Protein AF-A0A358SNQ4-F1 (afdb_monomer_lite)

pLDDT: mean 89.28, std 18.25, range [25.89, 98.88]

Foldseek 3Di:
DDDDDDDDDDPPDPDPDPDQDQQDQPPPDPDDPVLLLVLLLLLLALLLLQQQFPPDALDGLSLLSSLQLCRQANQQLQWKAWSVVSDTDGPVGDDPPTFMQGGSNRATCDDPLHDDNVQSSDSNSVSLSCCVPPCVNSPRHVSRSCVVVVVSSVSSVSNNVSNVPDQKGWWHFLPRQWTWFFPDLDAFTFIWIAGGRDSDQRRMWGHDPQWTAGPVGWTWFFPDLDAFRFIHTHHDDVDLRRGFDQDPLQWTARRHNRFTWFDPPLDNDTPGTIGGHHDDSDRRRHIGDD

Structure (mmCIF, N/CA/C/O backbone):
data_AF-A0A358SNQ4-F1
#
_entry.id   AF-A0A358SNQ4-F1
#
loop_
_atom_site.group_PDB
_atom_site.id
_atom_site.type_symbol
_atom_site.label_atom_id
_atom_site.label_alt_id
_atom_site.label_comp_id
_atom_site.label_asym_id
_atom_site.label_entity_id
_atom_site.label_seq_id
_atom_site.pdbx_PDB_ins_code
_atom_site.Cartn_x
_atom_site.Cartn_y
_atom_site.Cartn_z
_atom_site.occupancy
_atom_site.B_iso_or_equiv
_atom_site.auth_seq_id
_atom_site.auth_comp_id
_atom_site.auth_asym_id
_atom_site.auth_atom_id
_atom_site.pdbx_PDB_model_num
ATOM 1 N N . PRO A 1 1 ? 35.063 -40.972 24.242 1.00 34.75 1 PRO A N 1
ATOM 2 C CA . PRO A 1 1 ? 33.761 -41.672 24.283 1.00 34.75 1 PRO A CA 1
ATOM 3 C C . PRO A 1 1 ? 32.621 -40.656 24.407 1.00 34.75 1 PRO A C 1
ATOM 5 O O . PRO A 1 1 ? 32.492 -40.046 25.461 1.00 34.75 1 PRO A O 1
ATOM 8 N N . ALA A 1 2 ? 31.883 -40.511 23.300 1.00 32.97 2 ALA A N 1
ATOM 9 C CA . ALA A 1 2 ? 30.600 -39.832 23.103 1.00 32.97 2 ALA A CA 1
ATOM 10 C C . ALA A 1 2 ? 30.493 -38.334 23.449 1.00 32.97 2 ALA A C 1
ATOM 12 O O . ALA A 1 2 ? 30.929 -37.890 24.501 1.00 32.97 2 ALA A O 1
ATOM 13 N N . ASP A 1 3 ? 29.810 -37.480 22.696 1.00 30.67 3 ASP A N 1
ATOM 14 C CA . ASP A 1 3 ? 29.416 -37.394 21.283 1.00 30.67 3 ASP A CA 1
ATOM 15 C C . ASP A 1 3 ? 28.680 -36.047 21.227 1.00 30.67 3 ASP A C 1
ATOM 17 O O . ASP A 1 3 ? 27.619 -35.894 21.831 1.00 30.67 3 ASP A O 1
ATOM 21 N N . ALA A 1 4 ? 29.256 -35.042 20.567 1.00 33.47 4 ALA A N 1
ATOM 22 C CA . ALA A 1 4 ? 28.572 -33.784 20.282 1.00 33.47 4 ALA A CA 1
ATOM 23 C C . ALA A 1 4 ? 28.128 -33.821 18.819 1.00 33.47 4 ALA A C 1
ATOM 25 O O . ALA A 1 4 ? 28.907 -33.551 17.905 1.00 33.47 4 ALA A O 1
ATOM 26 N N . VAL A 1 5 ? 26.875 -34.214 18.599 1.00 35.22 5 VAL A N 1
ATOM 27 C CA . VAL A 1 5 ? 26.244 -34.202 17.279 1.00 35.22 5 VAL A CA 1
ATOM 28 C C . VAL A 1 5 ? 25.784 -32.775 16.978 1.00 35.22 5 VAL A C 1
ATOM 30 O O . VAL A 1 5 ? 24.766 -32.313 17.488 1.00 35.22 5 VAL A O 1
ATOM 33 N N . HIS A 1 6 ? 26.538 -32.076 16.133 1.00 30.44 6 HIS A N 1
ATOM 34 C CA . HIS A 1 6 ? 26.037 -30.931 15.374 1.00 30.44 6 HIS A CA 1
ATOM 35 C C . HIS A 1 6 ? 25.199 -31.447 14.194 1.00 30.44 6 HIS A C 1
ATOM 37 O O . HIS A 1 6 ? 25.698 -32.292 13.445 1.00 30.44 6 HIS A O 1
ATOM 43 N N . PRO A 1 7 ? 23.972 -30.952 13.952 1.00 31.94 7 PRO A N 1
ATOM 44 C CA . PRO A 1 7 ? 23.287 -31.259 12.711 1.00 31.94 7 PRO A CA 1
ATOM 45 C C . PRO A 1 7 ? 23.890 -30.413 11.586 1.00 31.94 7 PRO A C 1
ATOM 47 O O . PRO A 1 7 ? 23.882 -29.181 11.608 1.00 31.94 7 PRO A O 1
ATOM 50 N N . ALA A 1 8 ? 24.447 -31.119 10.610 1.00 30.42 8 ALA A N 1
ATOM 51 C CA . ALA A 1 8 ? 24.905 -30.588 9.346 1.00 30.42 8 ALA A CA 1
ATOM 52 C C . ALA A 1 8 ? 23.724 -30.199 8.440 1.00 30.42 8 ALA A C 1
ATOM 54 O O . ALA A 1 8 ? 22.732 -30.915 8.358 1.00 30.42 8 ALA A O 1
ATOM 55 N N . GLY A 1 9 ? 23.911 -29.110 7.693 1.00 27.83 9 GLY A N 1
ATOM 56 C CA . GLY A 1 9 ? 23.595 -29.054 6.266 1.00 27.83 9 GLY A CA 1
ATOM 57 C C . GLY A 1 9 ? 22.125 -29.062 5.843 1.00 27.83 9 GLY A C 1
ATOM 58 O O . GLY A 1 9 ? 21.557 -30.104 5.548 1.00 27.83 9 GLY A O 1
ATOM 59 N N . ALA A 1 10 ? 21.596 -27.867 5.586 1.00 28.75 10 ALA A N 1
ATOM 60 C CA . ALA A 1 10 ? 20.641 -27.652 4.500 1.00 28.75 10 ALA A CA 1
ATOM 61 C C . ALA A 1 10 ? 21.009 -26.359 3.758 1.00 28.75 10 ALA A C 1
ATOM 63 O O . ALA A 1 10 ? 20.295 -25.362 3.788 1.00 28.75 10 ALA A O 1
ATOM 64 N N . ALA A 1 11 ? 22.172 -26.367 3.101 1.00 30.78 11 ALA A N 1
ATOM 65 C CA . ALA A 1 11 ? 22.481 -25.401 2.055 1.00 30.78 11 ALA A CA 1
ATOM 66 C C . ALA A 1 11 ? 21.652 -25.776 0.815 1.00 30.78 11 ALA A C 1
ATOM 68 O O . ALA A 1 11 ? 22.115 -26.487 -0.075 1.00 30.78 11 ALA A O 1
ATOM 69 N N . GLY A 1 12 ? 20.387 -25.356 0.801 1.00 27.30 12 GLY A N 1
ATOM 70 C CA . GLY A 1 12 ? 19.555 -25.383 -0.396 1.00 27.30 12 GLY A CA 1
ATOM 71 C C . GLY A 1 12 ? 20.163 -24.442 -1.429 1.00 27.30 12 GLY A C 1
ATOM 72 O O . GLY A 1 12 ? 20.299 -23.247 -1.178 1.00 27.30 12 GLY A O 1
ATOM 73 N N . GLY A 1 13 ? 20.598 -25.005 -2.555 1.00 25.89 13 GLY A N 1
ATOM 74 C CA . GLY A 1 13 ? 21.339 -24.302 -3.591 1.00 25.89 13 GLY A CA 1
ATOM 75 C C . GLY A 1 13 ? 20.633 -23.036 -4.068 1.00 25.89 13 GLY A C 1
ATOM 76 O O . GLY A 1 13 ? 19.556 -23.089 -4.659 1.00 25.89 13 GLY A O 1
ATOM 77 N N . LEU A 1 14 ? 21.295 -21.897 -3.870 1.00 33.09 14 LEU A N 1
ATOM 78 C CA . LEU A 1 14 ? 21.078 -20.703 -4.672 1.00 33.09 14 LEU A CA 1
ATOM 79 C C . LEU A 1 14 ? 21.431 -21.074 -6.114 1.00 33.09 14 LEU A C 1
ATOM 81 O O . LEU A 1 14 ? 22.599 -21.072 -6.503 1.00 33.09 14 LEU A O 1
ATOM 85 N N . ALA A 1 15 ? 20.424 -21.458 -6.897 1.00 33.34 15 ALA A N 1
ATOM 86 C CA . ALA A 1 15 ? 20.572 -21.585 -8.335 1.00 33.34 15 ALA A CA 1
ATOM 87 C C . ALA A 1 15 ? 21.165 -20.271 -8.856 1.00 33.34 15 ALA A C 1
ATOM 89 O O . ALA A 1 15 ? 20.610 -19.197 -8.612 1.00 33.34 15 ALA A O 1
ATOM 90 N N . ALA A 1 16 ? 22.314 -20.365 -9.526 1.00 32.41 16 ALA A N 1
ATOM 91 C CA . ALA A 1 16 ? 23.002 -19.240 -10.133 1.00 32.41 16 ALA A CA 1
ATOM 92 C C . ALA A 1 16 ? 22.027 -18.487 -11.054 1.00 32.41 16 ALA A C 1
ATOM 94 O O . ALA A 1 16 ? 21.710 -18.934 -12.159 1.00 32.41 16 ALA A O 1
ATOM 95 N N . ARG A 1 17 ? 21.501 -17.358 -10.570 1.00 40.38 17 ARG A N 1
ATOM 96 C CA . ARG A 1 17 ? 20.604 -16.496 -11.337 1.00 40.38 17 ARG A CA 1
ATOM 97 C C . ARG A 1 17 ? 21.439 -15.823 -12.419 1.00 40.38 17 ARG A C 1
ATOM 99 O O . ARG A 1 17 ? 22.375 -15.086 -12.114 1.00 40.38 17 ARG A O 1
ATOM 106 N N . ARG A 1 18 ? 21.121 -16.112 -13.685 1.00 37.78 18 ARG A N 1
ATOM 107 C CA . ARG A 1 18 ? 21.708 -15.416 -14.835 1.00 37.78 18 ARG A CA 1
ATOM 108 C C . ARG A 1 18 ? 21.543 -13.912 -14.629 1.00 37.78 18 ARG A C 1
ATOM 110 O O . ARG A 1 18 ? 20.443 -13.440 -14.355 1.00 37.78 18 ARG A O 1
ATOM 117 N N . ALA A 1 19 ? 22.653 -13.189 -14.736 1.00 34.47 19 ALA A N 1
ATOM 118 C CA . ALA A 1 19 ? 22.667 -11.741 -14.668 1.00 34.47 19 ALA A CA 1
ATOM 119 C C . ALA A 1 19 ? 21.747 -11.172 -15.756 1.00 34.47 19 ALA A C 1
ATOM 121 O O . ALA A 1 19 ? 21.945 -11.449 -16.938 1.00 34.47 19 ALA A O 1
ATOM 122 N N . ALA A 1 20 ? 20.753 -10.380 -15.348 1.00 42.69 20 ALA A N 1
ATOM 123 C CA . ALA A 1 20 ? 20.038 -9.508 -16.266 1.00 42.69 20 ALA A CA 1
ATOM 124 C C . ALA A 1 20 ? 21.068 -8.602 -16.955 1.00 42.69 20 ALA A C 1
ATOM 126 O O . ALA A 1 20 ? 21.854 -7.929 -16.280 1.00 42.69 20 ALA A O 1
ATOM 127 N N . THR A 1 21 ? 21.093 -8.639 -18.284 1.00 42.28 21 THR A N 1
ATOM 128 C CA . THR A 1 21 ? 21.898 -7.757 -19.130 1.00 42.28 21 THR A CA 1
ATOM 129 C C . THR A 1 21 ? 21.652 -6.309 -18.721 1.00 42.28 21 THR A C 1
ATOM 131 O O . THR A 1 21 ? 20.504 -5.899 -18.556 1.00 42.28 21 THR A O 1
ATOM 134 N N . SER A 1 22 ? 22.723 -5.539 -18.520 1.00 41.06 22 SER A N 1
ATOM 135 C CA . SER A 1 22 ? 22.647 -4.127 -18.144 1.00 41.06 22 SER A CA 1
ATOM 136 C C . SER A 1 22 ? 21.823 -3.359 -19.177 1.00 41.06 22 SER A C 1
ATOM 138 O O . SER A 1 22 ? 22.270 -3.149 -20.305 1.00 41.06 22 SER A O 1
ATOM 140 N N . ARG A 1 23 ? 20.608 -2.970 -18.790 1.00 52.56 23 ARG A N 1
ATOM 141 C CA . ARG A 1 23 ? 19.708 -2.168 -19.616 1.00 52.56 23 ARG A CA 1
ATOM 142 C C . ARG A 1 23 ? 20.301 -0.757 -19.704 1.00 52.56 23 ARG A C 1
ATOM 144 O O . ARG A 1 23 ? 20.688 -0.221 -18.658 1.00 52.56 23 ARG A O 1
ATOM 151 N N . PRO A 1 24 ? 20.406 -0.139 -20.896 1.00 46.09 24 PRO A N 1
ATOM 152 C CA . PRO A 1 24 ? 20.662 1.294 -20.956 1.00 46.09 24 PRO A CA 1
ATOM 153 C C . PRO A 1 24 ? 19.598 1.988 -20.103 1.00 46.09 24 PRO A C 1
ATOM 155 O O . PRO A 1 24 ? 18.464 1.509 -20.046 1.00 46.09 24 PRO A O 1
ATOM 158 N N . ALA A 1 25 ? 19.969 3.067 -19.398 1.00 45.72 25 ALA A N 1
ATOM 159 C CA . ALA A 1 25 ? 18.991 3.890 -18.696 1.00 45.72 25 ALA A CA 1
ATOM 160 C C . ALA A 1 25 ? 17.867 4.151 -19.682 1.00 45.72 25 ALA A C 1
ATOM 162 O O . ALA A 1 25 ? 18.147 4.694 -20.752 1.00 45.72 25 ALA A O 1
ATOM 163 N N . ALA A 1 26 ? 16.679 3.617 -19.382 1.00 47.06 26 ALA A N 1
ATOM 164 C CA . ALA A 1 26 ? 15.591 3.612 -20.330 1.00 47.06 26 ALA A CA 1
ATOM 165 C C . ALA A 1 26 ? 15.501 5.027 -20.891 1.00 47.06 26 ALA A C 1
ATOM 167 O O . ALA A 1 26 ? 15.486 6.000 -20.129 1.00 47.06 26 ALA A O 1
ATOM 168 N N . GLY A 1 27 ? 15.620 5.127 -22.217 1.00 42.81 27 GLY A N 1
ATOM 169 C CA . GLY A 1 27 ? 15.614 6.377 -22.966 1.00 42.81 27 GLY A CA 1
ATOM 170 C C . GLY A 1 27 ? 14.224 6.993 -22.930 1.00 42.81 27 GLY A C 1
ATOM 171 O O . GLY A 1 27 ? 13.647 7.293 -23.969 1.00 42.81 27 GLY A O 1
ATOM 172 N N . HIS A 1 28 ? 13.659 7.115 -21.733 1.00 49.78 28 HIS A N 1
ATOM 173 C CA . HIS A 1 28 ? 12.435 7.807 -21.462 1.00 49.78 28 HIS A CA 1
ATOM 174 C C . HIS A 1 28 ? 12.673 9.241 -21.903 1.00 49.78 28 HIS A C 1
ATOM 176 O O . HIS A 1 28 ? 13.569 9.935 -21.410 1.00 49.78 28 HIS A O 1
ATOM 182 N N . VAL A 1 29 ? 11.870 9.666 -22.874 1.00 51.50 29 VAL A N 1
ATOM 183 C CA . VAL A 1 29 ? 11.525 11.070 -23.076 1.00 51.50 29 VAL A CA 1
ATOM 184 C C . VAL A 1 29 ? 11.505 11.725 -21.698 1.00 51.50 29 VAL A C 1
ATOM 186 O O . VAL A 1 29 ? 10.815 11.220 -20.813 1.00 51.50 29 VAL A O 1
ATOM 189 N N . ARG A 1 30 ? 12.312 12.775 -21.483 1.00 65.62 30 ARG A N 1
ATOM 190 C CA . ARG A 1 30 ? 12.338 13.490 -20.199 1.00 65.62 30 ARG A CA 1
ATOM 191 C C . ARG A 1 30 ? 10.896 13.816 -19.824 1.00 65.62 30 ARG A C 1
ATOM 193 O O . ARG A 1 30 ? 10.284 14.675 -20.458 1.00 65.62 30 ARG A O 1
ATOM 200 N N . MET A 1 31 ? 10.362 13.097 -18.839 1.00 82.06 31 MET A N 1
ATOM 201 C CA . MET A 1 31 ? 9.012 13.326 -18.351 1.00 82.06 31 MET A CA 1
ATOM 202 C C . MET A 1 31 ? 8.930 14.774 -17.884 1.00 82.06 31 MET A C 1
ATOM 204 O O . MET A 1 31 ? 9.856 15.291 -17.249 1.00 82.06 31 MET A O 1
ATOM 208 N N . SER A 1 32 ? 7.826 15.444 -18.202 1.00 91.00 32 SER A N 1
ATOM 209 C CA . SER A 1 32 ? 7.550 16.719 -17.553 1.00 91.00 32 SER A CA 1
ATOM 210 C C . SER A 1 32 ? 7.375 16.470 -16.047 1.00 91.00 32 SER A C 1
ATOM 212 O O . SER A 1 32 ? 6.904 15.391 -15.663 1.00 91.00 32 SER A O 1
ATOM 214 N N . PRO A 1 33 ? 7.687 17.445 -15.177 1.00 90.88 33 PRO A N 1
ATOM 215 C CA . PRO A 1 33 ? 7.469 17.293 -13.740 1.00 90.88 33 PRO A CA 1
ATOM 216 C C . PRO A 1 33 ? 6.031 16.888 -13.377 1.00 90.88 33 PRO A C 1
ATOM 218 O O . PRO A 1 33 ? 5.835 16.095 -12.463 1.00 90.88 33 PRO A O 1
ATOM 221 N N . ALA A 1 34 ? 5.037 17.379 -14.127 1.00 93.44 34 ALA A N 1
ATOM 222 C CA . ALA A 1 34 ? 3.633 17.015 -13.939 1.00 93.44 34 ALA A CA 1
ATOM 223 C C . ALA A 1 34 ? 3.371 15.537 -14.271 1.00 93.44 34 ALA A C 1
ATOM 225 O O . ALA A 1 34 ? 2.842 14.812 -13.434 1.00 93.44 34 ALA A O 1
ATOM 226 N N . SER A 1 35 ? 3.828 15.065 -15.438 1.00 94.38 35 SER A N 1
ATOM 227 C CA . SER A 1 35 ? 3.676 13.651 -15.816 1.00 94.38 35 SER A CA 1
ATOM 228 C C . SER A 1 35 ? 4.393 12.709 -14.845 1.00 94.38 35 SER A C 1
ATOM 230 O O . SER A 1 35 ? 3.890 11.632 -14.543 1.00 94.38 35 SER A O 1
ATOM 232 N N . LEU A 1 36 ? 5.543 13.126 -14.304 1.00 95.06 36 LEU A N 1
ATOM 233 C CA . LEU A 1 36 ? 6.270 12.352 -13.302 1.00 95.06 36 LEU A CA 1
ATOM 234 C C . LEU A 1 36 ? 5.490 12.252 -11.985 1.00 95.06 36 LEU A C 1
ATOM 236 O O . LEU A 1 36 ? 5.475 11.193 -11.363 1.00 95.06 36 LEU A O 1
ATOM 240 N N . ALA A 1 37 ? 4.833 13.333 -11.563 1.00 96.44 37 ALA A N 1
ATOM 241 C CA . ALA A 1 37 ? 3.999 13.332 -10.365 1.00 96.44 37 ALA A CA 1
ATOM 242 C C . ALA A 1 37 ? 2.757 12.435 -10.525 1.00 96.44 37 ALA A C 1
ATOM 244 O O . ALA A 1 37 ? 2.432 11.682 -9.609 1.00 96.44 37 ALA A O 1
ATOM 245 N N . GLU A 1 38 ? 2.098 12.462 -11.686 1.00 97.12 38 GLU A N 1
ATOM 246 C CA . GLU A 1 38 ? 0.948 11.595 -11.999 1.00 97.12 38 GLU A CA 1
ATOM 247 C C . GLU A 1 38 ? 1.335 10.109 -12.040 1.00 97.12 38 GLU A C 1
ATOM 249 O O . GLU A 1 38 ? 0.653 9.256 -11.462 1.00 97.12 38 GLU A O 1
ATOM 254 N N . ALA A 1 39 ? 2.471 9.803 -12.666 1.00 97.56 39 ALA A N 1
ATOM 255 C CA . ALA A 1 39 ? 3.065 8.472 -12.673 1.00 97.56 39 ALA A CA 1
ATOM 256 C C . ALA A 1 39 ? 3.392 7.991 -11.251 1.00 97.56 39 ALA A C 1
ATOM 258 O O . ALA A 1 39 ? 2.989 6.898 -10.849 1.00 97.56 39 ALA A O 1
ATOM 259 N N . ALA A 1 40 ? 4.058 8.827 -10.449 1.00 98.38 40 ALA A N 1
ATOM 260 C CA . ALA A 1 40 ? 4.384 8.505 -9.063 1.00 98.38 40 ALA A CA 1
ATOM 261 C C . ALA A 1 40 ? 3.120 8.243 -8.228 1.00 98.38 40 ALA A C 1
ATOM 263 O O . ALA A 1 40 ? 3.087 7.276 -7.471 1.00 98.38 40 ALA A O 1
ATOM 264 N N . ALA A 1 41 ? 2.069 9.051 -8.399 1.00 98.62 41 ALA A N 1
ATOM 265 C CA . ALA A 1 41 ? 0.787 8.870 -7.717 1.00 98.62 41 ALA A CA 1
ATOM 266 C C . ALA A 1 41 ? 0.108 7.541 -8.087 1.00 98.62 41 ALA A C 1
ATOM 268 O O . ALA A 1 41 ? -0.388 6.838 -7.204 1.00 98.62 41 ALA A O 1
ATOM 269 N N . SER A 1 42 ? 0.137 7.166 -9.368 1.00 98.44 42 SER A N 1
ATOM 270 C CA . SER A 1 42 ? -0.428 5.897 -9.847 1.00 98.44 42 SER A CA 1
ATOM 271 C C . SER A 1 42 ? 0.294 4.697 -9.230 1.00 98.44 42 SER A C 1
ATOM 273 O O . SER A 1 42 ? -0.344 3.839 -8.618 1.00 98.44 42 SER A O 1
ATOM 275 N N . CYS A 1 43 ? 1.630 4.674 -9.288 1.00 98.62 43 CYS A N 1
ATOM 276 C CA . CYS A 1 43 ? 2.414 3.599 -8.678 1.00 98.62 43 CYS A CA 1
ATOM 277 C C . CYS A 1 43 ? 2.317 3.579 -7.152 1.00 98.62 43 CYS A C 1
ATOM 279 O O . CYS A 1 43 ? 2.288 2.495 -6.578 1.00 98.62 43 CYS A O 1
ATOM 281 N N . ALA A 1 44 ? 2.239 4.738 -6.489 1.00 98.75 44 ALA A N 1
ATOM 282 C CA . ALA A 1 44 ? 2.042 4.805 -5.042 1.00 98.75 44 ALA A CA 1
ATOM 283 C C . ALA A 1 44 ? 0.707 4.179 -4.635 1.00 98.75 44 ALA A C 1
ATOM 285 O O . ALA A 1 44 ? 0.671 3.388 -3.695 1.00 98.75 44 ALA A O 1
ATOM 286 N N . SER A 1 45 ? -0.368 4.459 -5.379 1.00 98.50 45 SER A N 1
ATOM 287 C CA . SER A 1 45 ? -1.667 3.826 -5.145 1.00 98.50 45 SER A CA 1
ATOM 288 C C . SER A 1 45 ? -1.598 2.312 -5.353 1.00 98.50 45 SER A C 1
ATOM 290 O O . SER A 1 45 ? -1.975 1.566 -4.451 1.00 98.50 45 SER A O 1
ATOM 292 N N . TRP A 1 46 ? -1.060 1.836 -6.481 1.00 98.56 46 TRP A N 1
ATOM 293 C CA . TRP A 1 46 ? -0.980 0.396 -6.751 1.00 98.56 46 TRP A CA 1
ATOM 294 C C . TRP A 1 46 ? -0.099 -0.354 -5.747 1.00 98.56 46 TRP A C 1
ATOM 296 O O . TRP A 1 46 ? -0.494 -1.411 -5.258 1.00 98.56 46 TRP A O 1
ATOM 306 N N . ALA A 1 47 ? 1.063 0.200 -5.394 1.00 98.56 47 ALA A N 1
ATOM 307 C CA . ALA A 1 47 ? 1.985 -0.402 -4.433 1.00 98.56 47 ALA A CA 1
ATOM 308 C C . ALA A 1 47 ? 1.423 -0.399 -3.001 1.00 98.56 47 ALA A C 1
ATOM 310 O O . ALA A 1 47 ? 1.570 -1.385 -2.279 1.00 98.56 47 ALA A O 1
ATOM 311 N N . SER A 1 48 ? 0.732 0.669 -2.595 1.00 98.56 48 SER A N 1
ATOM 312 C CA . SER A 1 48 ? 0.059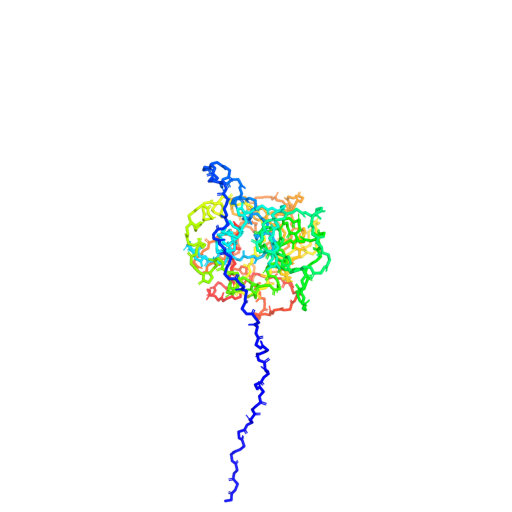 0.727 -1.292 1.00 98.56 48 SER A CA 1
ATOM 313 C C . SER A 1 48 ? -1.093 -0.279 -1.206 1.00 98.56 48 SER A C 1
ATOM 315 O O . SER A 1 48 ? -1.228 -0.995 -0.215 1.00 98.56 48 SER A O 1
ATOM 317 N N . ASN A 1 49 ? -1.876 -0.424 -2.278 1.00 98.31 49 ASN A N 1
ATOM 318 C CA . ASN A 1 49 ? -2.921 -1.447 -2.387 1.00 98.31 49 ASN A CA 1
ATOM 319 C C . ASN A 1 49 ? -2.353 -2.879 -2.376 1.00 98.31 49 ASN A C 1
ATOM 321 O O . ASN A 1 49 ? -2.994 -3.794 -1.866 1.00 98.31 49 ASN A O 1
ATOM 325 N N . ALA A 1 50 ? -1.152 -3.077 -2.928 1.00 98.31 50 ALA A N 1
ATOM 326 C CA . ALA A 1 50 ? -0.469 -4.366 -2.903 1.00 98.31 50 ALA A CA 1
ATOM 327 C C . ALA A 1 50 ? 0.072 -4.718 -1.504 1.00 98.31 50 ALA A C 1
ATOM 329 O O . ALA A 1 50 ? 0.195 -5.894 -1.184 1.00 98.31 50 ALA A O 1
ATOM 330 N N . GLY A 1 51 ? 0.365 -3.732 -0.651 1.00 98.12 51 GLY A N 1
ATOM 331 C CA . GLY A 1 51 ? 0.864 -3.960 0.711 1.00 98.12 51 GLY A CA 1
ATOM 332 C C . GLY A 1 51 ? 2.330 -3.612 0.938 1.00 98.12 51 GLY A C 1
ATOM 333 O O . GLY A 1 51 ? 2.916 -4.054 1.929 1.00 98.12 51 GLY A O 1
ATOM 334 N N . PHE A 1 52 ? 2.951 -2.823 0.055 1.00 98.44 52 PHE A N 1
ATOM 335 C CA . PHE A 1 52 ? 4.241 -2.222 0.385 1.00 98.44 52 PHE A CA 1
ATOM 336 C C . PHE A 1 52 ? 4.061 -1.235 1.547 1.00 98.44 52 PHE A C 1
ATOM 338 O O . PHE A 1 52 ? 3.276 -0.293 1.458 1.00 98.44 52 PHE A O 1
ATOM 345 N N . ALA A 1 53 ? 4.804 -1.445 2.633 1.00 97.81 53 ALA A N 1
ATOM 346 C CA . ALA A 1 53 ? 4.637 -0.683 3.865 1.00 97.81 53 ALA A CA 1
ATOM 347 C C . ALA A 1 53 ? 5.173 0.757 3.760 1.00 97.81 53 ALA A C 1
ATOM 349 O O . ALA A 1 53 ? 6.291 0.990 3.287 1.00 97.81 53 ALA A O 1
ATOM 350 N N . ASN A 1 54 ? 4.411 1.725 4.277 1.00 97.31 54 ASN A N 1
ATOM 351 C CA . ASN A 1 54 ? 4.845 3.113 4.467 1.00 97.31 54 ASN A CA 1
ATOM 352 C C . ASN A 1 54 ? 5.680 3.253 5.759 1.00 97.31 54 ASN A C 1
ATOM 354 O O . ASN A 1 54 ? 5.267 3.877 6.732 1.00 97.31 54 ASN A O 1
ATOM 358 N N . ASN A 1 55 ? 6.836 2.591 5.790 1.00 96.25 55 ASN A N 1
ATOM 359 C CA . ASN A 1 55 ? 7.645 2.357 6.992 1.00 96.25 55 ASN A CA 1
ATOM 360 C C . ASN A 1 55 ? 8.948 3.178 7.044 1.00 96.25 55 ASN A C 1
ATOM 362 O O . ASN A 1 55 ? 9.908 2.779 7.701 1.00 96.25 55 ASN A O 1
ATOM 366 N N . GLY A 1 56 ? 9.025 4.307 6.334 1.00 93.94 56 GLY A N 1
ATOM 367 C CA . GLY A 1 56 ? 10.222 5.146 6.361 1.00 93.94 56 GLY A CA 1
ATOM 368 C C . GLY A 1 56 ? 10.196 6.327 5.396 1.00 93.94 56 GLY A C 1
ATOM 369 O O . GLY A 1 56 ? 9.485 6.325 4.394 1.00 93.94 56 GLY A O 1
ATOM 370 N N . TYR A 1 57 ? 11.025 7.330 5.685 1.00 92.69 57 TYR A N 1
ATOM 371 C CA . TYR A 1 57 ? 11.172 8.538 4.872 1.00 92.69 57 TYR A CA 1
ATOM 372 C C . TYR A 1 57 ? 12.351 8.408 3.902 1.00 92.69 57 TYR A C 1
ATOM 374 O O . TYR A 1 57 ? 13.472 8.146 4.333 1.00 92.69 57 TYR A O 1
ATOM 382 N N . LEU A 1 58 ? 12.102 8.580 2.598 1.00 90.62 58 LEU A N 1
ATOM 383 C CA . LEU A 1 58 ? 13.084 8.448 1.502 1.00 90.62 58 LEU A CA 1
ATOM 384 C C . LEU A 1 58 ? 13.812 7.091 1.426 1.00 90.62 58 LEU A C 1
ATOM 386 O O . LEU A 1 58 ? 14.807 6.965 0.721 1.00 90.62 58 LEU A O 1
ATOM 390 N N . GLY A 1 59 ? 13.298 6.071 2.110 1.00 87.25 59 GLY A N 1
ATOM 391 C CA . GLY A 1 59 ? 13.877 4.725 2.122 1.00 87.25 59 GLY A CA 1
ATOM 392 C C . GLY A 1 59 ? 12.947 3.643 2.670 1.00 87.25 59 GLY A C 1
ATOM 393 O O . GLY A 1 59 ? 13.386 2.517 2.874 1.00 87.25 59 GLY A O 1
ATOM 394 N N . GLY A 1 60 ? 11.669 3.962 2.917 1.00 95.50 60 GLY A N 1
ATOM 395 C CA . GLY A 1 60 ? 10.665 2.955 3.259 1.00 95.50 60 GLY A CA 1
ATOM 396 C C . GLY A 1 60 ? 10.353 2.036 2.074 1.00 95.50 60 GLY A C 1
ATOM 397 O O . GLY A 1 60 ? 10.604 2.386 0.915 1.00 95.50 60 GLY A O 1
ATOM 398 N N . SER A 1 61 ? 9.776 0.869 2.351 1.00 97.94 61 SER A N 1
ATOM 399 C CA . SER A 1 61 ? 9.411 -0.149 1.362 1.00 97.94 61 SER A CA 1
ATOM 400 C C . SER A 1 61 ? 8.504 0.414 0.266 1.00 97.94 61 SER A C 1
ATOM 402 O O . SER A 1 61 ? 8.768 0.199 -0.917 1.00 97.94 61 SER A O 1
ATOM 404 N N . LEU A 1 62 ? 7.476 1.184 0.634 1.00 98.56 62 LEU A N 1
ATOM 405 C CA . LEU A 1 62 ? 6.556 1.811 -0.317 1.00 98.56 62 LEU A CA 1
ATOM 406 C C . LEU A 1 62 ? 7.248 2.857 -1.197 1.00 98.56 62 LEU A C 1
ATOM 408 O O . LEU A 1 62 ? 7.167 2.776 -2.422 1.00 98.56 62 LEU A O 1
ATOM 412 N N . THR A 1 63 ? 7.985 3.797 -0.599 1.00 98.62 63 THR A N 1
ATOM 413 C CA . THR A 1 63 ? 8.738 4.818 -1.348 1.00 98.62 63 THR A CA 1
ATOM 414 C C . THR A 1 63 ? 9.741 4.178 -2.310 1.00 98.62 63 THR A C 1
ATOM 416 O O . THR A 1 63 ? 9.845 4.595 -3.464 1.00 98.62 63 THR A O 1
ATOM 419 N N . THR A 1 64 ? 10.437 3.129 -1.868 1.00 98.50 64 THR A N 1
ATOM 420 C CA . THR A 1 64 ? 11.395 2.386 -2.697 1.00 98.50 64 THR A CA 1
ATOM 421 C C . THR A 1 64 ? 10.700 1.699 -3.868 1.00 98.50 64 THR A C 1
ATOM 423 O O . THR A 1 64 ? 11.153 1.836 -5.002 1.00 98.50 64 THR A O 1
ATOM 426 N N . ALA A 1 65 ? 9.566 1.030 -3.640 1.00 98.56 65 ALA A N 1
ATOM 427 C CA . ALA A 1 65 ? 8.817 0.359 -4.700 1.00 98.56 65 ALA A CA 1
ATOM 428 C C . ALA A 1 65 ? 8.342 1.324 -5.794 1.00 98.56 65 ALA A C 1
ATOM 430 O O . ALA A 1 65 ? 8.450 1.005 -6.981 1.00 98.56 65 ALA A O 1
ATOM 431 N N . VAL A 1 66 ? 7.867 2.513 -5.407 1.00 98.75 66 VAL A N 1
ATOM 432 C CA . VAL A 1 66 ? 7.454 3.569 -6.344 1.00 98.75 66 VAL A CA 1
ATOM 433 C C . VAL A 1 66 ? 8.656 4.110 -7.116 1.00 98.75 66 VAL A C 1
ATOM 435 O O . VAL A 1 66 ? 8.600 4.219 -8.340 1.00 98.75 66 VAL A O 1
ATOM 438 N N . ALA A 1 67 ? 9.762 4.407 -6.430 1.00 98.38 67 ALA A N 1
ATOM 439 C CA . ALA A 1 67 ? 10.983 4.895 -7.067 1.00 98.38 67 ALA A CA 1
ATOM 440 C C . ALA A 1 67 ? 11.572 3.876 -8.058 1.00 98.38 67 ALA A C 1
ATOM 442 O O . ALA A 1 67 ? 12.033 4.259 -9.133 1.00 98.38 67 ALA A O 1
ATOM 443 N N . VAL A 1 68 ? 11.509 2.582 -7.735 1.00 98.00 68 VAL A N 1
ATOM 444 C CA . VAL A 1 68 ? 11.906 1.497 -8.641 1.00 98.00 68 VAL A CA 1
ATOM 445 C C . VAL A 1 68 ? 11.011 1.469 -9.879 1.00 98.00 68 VAL A C 1
ATOM 447 O O . VAL A 1 68 ? 11.541 1.510 -10.983 1.00 98.00 68 VAL A O 1
ATOM 450 N N . ALA A 1 69 ? 9.682 1.493 -9.739 1.00 98.06 69 ALA A N 1
ATOM 451 C CA . ALA A 1 69 ? 8.774 1.502 -10.894 1.00 98.06 69 ALA A CA 1
ATOM 452 C C . ALA A 1 69 ? 9.016 2.698 -11.831 1.00 98.06 69 ALA A C 1
ATOM 454 O O . ALA A 1 69 ? 9.063 2.559 -13.056 1.00 98.06 69 ALA A O 1
ATOM 455 N N . LEU A 1 70 ? 9.229 3.882 -11.252 1.00 96.88 70 LEU A N 1
ATOM 456 C CA . LEU A 1 70 ? 9.581 5.089 -12.000 1.00 96.88 70 LEU A CA 1
ATOM 457 C C . LEU A 1 70 ? 10.920 4.947 -12.730 1.00 96.88 70 LEU A C 1
ATOM 459 O O . LEU A 1 70 ? 11.051 5.383 -13.869 1.00 96.88 70 LEU A O 1
ATOM 463 N N . ALA A 1 71 ? 11.913 4.318 -12.107 1.00 95.06 71 ALA A N 1
ATOM 464 C CA . ALA A 1 71 ? 13.227 4.144 -12.711 1.00 95.06 71 ALA A CA 1
ATOM 465 C C . ALA A 1 71 ? 13.273 3.065 -13.798 1.00 95.06 71 ALA A C 1
ATOM 467 O O . ALA A 1 71 ? 14.118 3.160 -14.693 1.00 95.06 71 ALA A O 1
ATOM 468 N N . GLU A 1 72 ? 12.425 2.043 -13.676 1.00 92.44 72 GLU A N 1
ATOM 469 C CA . GLU A 1 72 ? 12.317 0.901 -14.589 1.00 92.44 72 GLU A CA 1
ATOM 470 C C . GLU A 1 72 ? 11.506 1.232 -15.844 1.00 92.44 72 GLU A C 1
ATOM 472 O O . GLU A 1 72 ? 11.871 0.802 -16.938 1.00 92.44 72 GLU A O 1
ATOM 477 N N . SER A 1 73 ? 10.421 1.998 -15.702 1.00 93.56 73 SER A N 1
ATOM 478 C CA . SER A 1 73 ? 9.487 2.255 -16.806 1.00 93.56 73 SER A CA 1
ATOM 479 C C . SER A 1 73 ? 8.909 3.671 -16.857 1.00 93.56 73 SER A C 1
ATOM 481 O O . SER A 1 73 ? 8.152 3.979 -17.773 1.00 93.56 73 SER A O 1
ATOM 483 N N . GLY A 1 74 ? 9.193 4.525 -15.871 1.00 94.25 74 GLY A N 1
ATOM 484 C CA . GLY A 1 74 ? 8.420 5.749 -15.651 1.00 94.25 74 GLY A CA 1
ATOM 485 C C . GLY A 1 74 ? 7.033 5.486 -15.054 1.00 94.25 74 GLY A C 1
ATOM 486 O O . GLY A 1 74 ? 6.151 6.323 -15.211 1.00 94.25 74 GLY A O 1
ATOM 487 N N . CYS A 1 75 ? 6.829 4.343 -14.378 1.00 96.31 75 CYS A N 1
ATOM 488 C CA . CYS A 1 75 ? 5.512 3.836 -13.958 1.00 96.31 75 CYS A CA 1
ATOM 489 C C . CYS A 1 75 ? 4.537 3.620 -15.137 1.00 96.31 75 CYS A C 1
ATOM 491 O O . CYS A 1 75 ? 3.318 3.723 -14.997 1.00 96.31 75 CYS A O 1
ATOM 493 N N . ASP A 1 76 ? 5.057 3.316 -16.323 1.0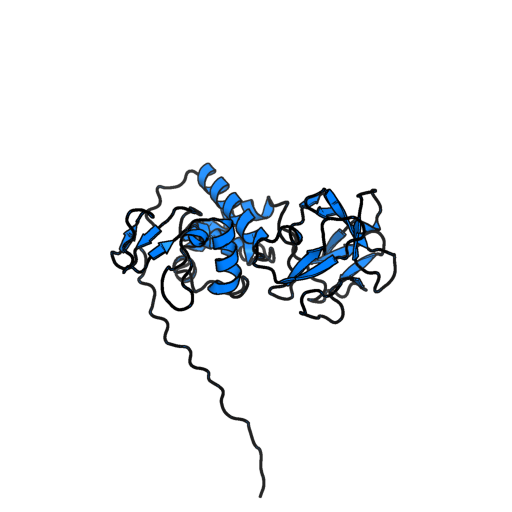0 94.31 76 ASP A N 1
ATOM 494 C CA . ASP A 1 76 ? 4.223 3.053 -17.488 1.00 94.31 76 ASP A CA 1
ATOM 495 C C . ASP A 1 76 ? 3.752 1.592 -17.479 1.00 94.31 76 ASP A C 1
ATOM 497 O O . ASP A 1 76 ? 4.530 0.654 -17.669 1.00 94.31 76 ASP A O 1
ATOM 501 N N . GLN A 1 77 ? 2.450 1.388 -17.262 1.00 95.19 77 GLN A N 1
ATOM 502 C CA . GLN A 1 77 ? 1.854 0.053 -17.287 1.00 95.19 77 GLN A CA 1
ATOM 503 C C . GLN A 1 77 ? 1.895 -0.599 -18.674 1.00 95.19 77 GLN A C 1
ATOM 505 O O . GLN A 1 77 ? 1.730 -1.808 -18.735 1.00 95.19 77 GLN A O 1
ATOM 510 N N . ALA A 1 78 ? 2.113 0.157 -19.755 1.00 92.81 78 ALA A N 1
ATOM 511 C CA . ALA A 1 78 ? 2.259 -0.344 -21.122 1.00 92.81 78 ALA A CA 1
ATOM 512 C C . ALA A 1 78 ? 3.728 -0.553 -21.536 1.00 92.81 78 ALA A C 1
ATOM 514 O O . ALA A 1 78 ? 3.987 -1.018 -22.648 1.00 92.81 78 ALA A O 1
ATOM 515 N N . ALA A 1 79 ? 4.692 -0.222 -20.670 1.00 92.19 79 ALA A N 1
ATOM 516 C CA . ALA A 1 79 ? 6.103 -0.335 -21.007 1.00 92.19 79 ALA A CA 1
ATOM 517 C C . ALA A 1 79 ? 6.510 -1.783 -21.275 1.00 92.19 79 ALA A C 1
ATOM 519 O O . ALA A 1 79 ? 6.103 -2.711 -20.579 1.00 92.19 79 ALA A O 1
ATOM 520 N N . CYS A 1 80 ? 7.386 -1.956 -22.253 1.00 91.62 80 CYS A N 1
ATOM 521 C CA . CYS A 1 80 ? 7.878 -3.250 -22.689 1.00 91.62 80 CYS A CA 1
ATOM 522 C C . CYS A 1 80 ? 9.348 -3.113 -23.067 1.00 91.62 80 CYS A C 1
ATOM 524 O O . CYS A 1 80 ? 9.735 -2.188 -23.796 1.00 91.62 80 CYS A O 1
ATOM 526 N N . TRP A 1 81 ? 10.168 -4.034 -22.577 1.00 90.81 81 TRP A N 1
ATOM 527 C CA . TRP A 1 81 ? 11.569 -4.144 -22.938 1.00 90.81 81 TRP A CA 1
ATOM 528 C C . TRP A 1 81 ? 11.918 -5.581 -23.273 1.00 90.81 81 TRP A C 1
ATOM 530 O O . TRP A 1 81 ? 11.856 -6.469 -22.424 1.00 90.81 81 TRP A O 1
ATOM 540 N N . ASP A 1 82 ? 12.345 -5.783 -24.507 1.00 90.19 82 ASP A N 1
ATOM 541 C CA . ASP A 1 82 ? 12.824 -7.060 -24.984 1.00 90.19 82 ASP A CA 1
ATOM 542 C C . ASP A 1 82 ? 14.331 -7.163 -24.712 1.00 90.19 82 ASP A C 1
ATOM 544 O O . ASP A 1 82 ? 15.169 -6.484 -25.318 1.00 90.19 82 ASP A O 1
ATOM 548 N N . GLY A 1 83 ? 14.677 -8.016 -23.751 1.00 86.19 83 GLY A N 1
ATOM 549 C CA . GLY A 1 83 ? 16.048 -8.336 -23.381 1.00 86.19 83 GLY A CA 1
ATOM 550 C C . GLY A 1 83 ? 16.773 -9.221 -24.397 1.00 86.19 83 GLY A C 1
ATOM 551 O O . GLY A 1 83 ? 18.004 -9.248 -24.369 1.00 86.19 83 GLY A O 1
ATOM 552 N N . THR A 1 84 ? 16.065 -9.908 -25.300 1.00 87.69 84 THR A N 1
ATOM 553 C CA . THR A 1 84 ? 16.678 -10.668 -26.401 1.00 87.69 84 THR A CA 1
ATOM 554 C C . THR A 1 84 ? 17.259 -9.720 -27.443 1.00 87.69 84 THR A C 1
ATOM 556 O O . THR A 1 84 ? 18.420 -9.862 -27.833 1.00 87.69 84 THR A O 1
ATOM 559 N N . THR A 1 85 ? 16.473 -8.736 -27.890 1.00 87.44 85 THR A N 1
ATOM 560 C CA . THR A 1 85 ? 16.903 -7.775 -28.921 1.00 87.44 85 THR A CA 1
ATOM 561 C C . THR A 1 85 ? 17.569 -6.524 -28.349 1.00 87.44 85 THR A C 1
ATOM 563 O O . THR A 1 85 ? 18.248 -5.798 -29.082 1.00 87.44 85 THR A O 1
ATOM 566 N N . GLY A 1 86 ? 17.408 -6.267 -27.048 1.00 86.69 86 GLY A N 1
ATOM 567 C CA . GLY A 1 86 ? 17.922 -5.080 -26.364 1.00 86.69 86 GLY A CA 1
ATOM 568 C C . GLY A 1 86 ? 17.180 -3.803 -26.759 1.00 86.69 86 GLY A C 1
ATOM 569 O O . GLY A 1 86 ? 17.804 -2.744 -26.875 1.00 86.69 86 GLY A O 1
ATOM 570 N N . ARG A 1 87 ? 15.874 -3.900 -27.032 1.00 86.50 87 ARG A N 1
ATOM 571 C CA . ARG A 1 87 ? 15.046 -2.797 -27.539 1.00 86.50 87 ARG A CA 1
ATOM 572 C C . ARG A 1 87 ? 13.729 -2.686 -26.778 1.00 86.50 87 ARG A C 1
ATOM 574 O O . ARG A 1 87 ? 13.207 -3.661 -26.250 1.00 86.50 87 ARG A O 1
ATOM 581 N N . SER A 1 88 ? 13.168 -1.480 -26.766 1.00 88.25 88 SER A N 1
ATOM 582 C CA . SER A 1 88 ? 11.776 -1.283 -26.359 1.00 88.25 88 SER A CA 1
ATOM 583 C C . SER A 1 88 ? 10.828 -1.958 -27.351 1.00 88.25 88 SER A C 1
ATOM 585 O O . SER A 1 88 ? 11.087 -1.960 -28.556 1.00 88.25 88 SER A O 1
ATOM 587 N N . CYS A 1 89 ? 9.723 -2.485 -26.839 1.00 87.25 89 CYS A N 1
ATOM 588 C CA . CYS A 1 89 ? 8.704 -3.199 -27.603 1.00 87.25 89 CYS A CA 1
ATOM 589 C C . CYS A 1 89 ? 7.300 -2.647 -27.317 1.00 87.25 89 CYS A C 1
ATOM 591 O O . CYS A 1 89 ? 7.118 -1.693 -26.561 1.00 87.25 89 CYS A O 1
ATOM 593 N N . THR A 1 90 ? 6.302 -3.237 -27.964 1.00 85.38 90 THR A N 1
ATOM 594 C CA . THR A 1 90 ? 4.880 -3.109 -27.638 1.00 85.38 90 THR A CA 1
ATOM 595 C C . THR A 1 90 ? 4.307 -4.510 -27.487 1.00 85.38 90 THR A C 1
ATOM 597 O O . THR A 1 90 ? 4.849 -5.437 -28.082 1.00 85.38 90 THR A O 1
ATOM 600 N N . GLN A 1 91 ? 3.160 -4.657 -26.827 1.00 83.25 91 GLN A N 1
ATOM 601 C CA . GLN A 1 91 ? 2.467 -5.948 -26.735 1.00 83.25 91 GLN A CA 1
ATOM 602 C C . GLN A 1 91 ? 2.219 -6.608 -28.112 1.00 83.25 91 GLN A C 1
ATOM 604 O O . GLN A 1 91 ? 2.182 -7.824 -28.234 1.00 83.25 91 GLN A O 1
ATOM 609 N N . SER A 1 92 ? 2.073 -5.812 -29.178 1.00 79.19 92 SER A N 1
ATOM 610 C CA . SER A 1 92 ? 1.865 -6.327 -30.540 1.00 79.19 92 SER A CA 1
ATOM 611 C C . SER A 1 92 ? 3.133 -6.817 -31.247 1.00 79.19 92 SER A C 1
ATOM 613 O O . SER A 1 92 ? 3.039 -7.453 -32.292 1.00 79.19 92 SER A O 1
ATOM 615 N N . THR A 1 93 ? 4.308 -6.498 -30.708 1.00 78.88 93 THR A N 1
ATOM 616 C CA . THR A 1 93 ? 5.615 -6.801 -31.308 1.00 78.88 93 THR A CA 1
ATOM 617 C C . THR A 1 93 ? 6.433 -7.765 -30.449 1.00 78.88 93 THR A C 1
ATOM 619 O O . THR A 1 93 ? 7.633 -7.877 -30.666 1.00 78.88 93 THR A O 1
ATOM 622 N N . GLU A 1 94 ? 5.830 -8.383 -29.433 1.00 80.75 94 GLU A N 1
ATOM 623 C CA . GLU A 1 94 ? 6.485 -9.388 -28.595 1.00 80.75 94 GLU A CA 1
ATOM 624 C C . GLU A 1 94 ? 6.477 -10.743 -29.301 1.00 80.75 94 GLU A C 1
ATOM 626 O O . GLU A 1 94 ? 5.410 -11.296 -29.585 1.00 80.75 94 GLU A O 1
ATOM 631 N N . ASP A 1 95 ? 7.654 -11.321 -29.531 1.00 80.69 95 ASP A N 1
ATOM 632 C CA . ASP A 1 95 ? 7.738 -12.707 -29.965 1.00 80.69 95 ASP A CA 1
ATOM 633 C C . ASP A 1 95 ? 7.684 -13.641 -28.751 1.00 80.69 95 ASP A C 1
ATOM 635 O O . ASP A 1 95 ? 8.360 -13.455 -27.738 1.00 80.69 95 ASP A O 1
ATOM 639 N N . ALA A 1 96 ? 6.914 -14.728 -28.859 1.00 75.31 96 ALA A N 1
ATOM 640 C CA . ALA A 1 96 ? 6.736 -15.691 -27.767 1.00 75.31 96 ALA A CA 1
ATOM 641 C C . ALA A 1 96 ? 8.050 -16.367 -27.316 1.00 75.31 96 ALA A C 1
ATOM 643 O O . ALA A 1 96 ? 8.085 -17.014 -26.265 1.00 75.31 96 ALA A O 1
ATOM 644 N N . GLY A 1 97 ? 9.121 -16.263 -28.108 1.00 81.62 97 GLY A N 1
ATOM 645 C CA . GLY A 1 97 ? 10.462 -16.741 -27.772 1.00 81.62 97 GLY A CA 1
ATOM 646 C C . GLY A 1 97 ? 11.253 -15.805 -26.855 1.00 81.62 97 GLY A C 1
ATOM 647 O O . GLY A 1 97 ? 12.154 -16.286 -26.165 1.00 81.62 97 GLY A O 1
ATOM 648 N N . ASP A 1 98 ? 10.899 -14.522 -26.799 1.00 85.75 98 ASP A N 1
ATOM 649 C CA . ASP A 1 98 ? 11.743 -13.487 -26.209 1.00 85.75 98 ASP A CA 1
ATOM 650 C C . ASP A 1 98 ? 11.660 -13.394 -24.688 1.00 85.75 98 ASP A C 1
ATOM 652 O O . ASP A 1 98 ? 10.674 -13.789 -24.055 1.00 85.75 98 ASP A O 1
ATOM 656 N N . LEU A 1 99 ? 12.741 -12.871 -24.101 1.00 88.75 99 LEU A N 1
ATOM 657 C CA . LEU A 1 99 ? 12.828 -12.492 -22.695 1.00 88.75 99 LEU A CA 1
ATOM 658 C C . LEU A 1 99 ? 12.345 -11.048 -22.553 1.00 88.75 99 LEU A C 1
ATOM 660 O O . LEU A 1 99 ? 13.128 -10.113 -22.711 1.00 88.75 99 LEU A O 1
ATOM 664 N N . VAL A 1 100 ? 11.062 -10.876 -22.256 1.00 90.88 100 VAL A N 1
ATOM 665 C CA . VAL A 1 100 ? 10.419 -9.562 -22.218 1.00 90.88 100 VAL A CA 1
ATOM 666 C C . VAL A 1 100 ? 10.043 -9.174 -20.793 1.00 90.88 100 VAL A C 1
ATOM 668 O O . VAL A 1 100 ? 9.334 -9.907 -20.094 1.00 90.88 100 VAL A O 1
ATOM 671 N N . ASP A 1 101 ? 10.495 -7.991 -20.388 1.00 91.31 101 ASP A N 1
ATOM 672 C CA . ASP A 1 101 ? 10.111 -7.309 -19.158 1.00 91.31 101 ASP A CA 1
ATOM 673 C C . ASP A 1 101 ? 8.968 -6.327 -19.459 1.00 91.31 101 ASP A C 1
ATOM 675 O O . ASP A 1 101 ? 9.057 -5.535 -20.399 1.00 91.31 101 ASP A O 1
ATOM 679 N N . ARG A 1 102 ? 7.874 -6.380 -18.688 1.00 93.94 102 ARG A N 1
ATOM 680 C CA . ARG A 1 102 ? 6.624 -5.669 -19.025 1.00 93.94 102 ARG A CA 1
ATOM 681 C C . ARG A 1 102 ? 6.041 -4.892 -17.848 1.00 93.94 102 ARG A C 1
ATOM 683 O O . ARG A 1 102 ? 6.187 -5.286 -16.689 1.00 93.94 102 ARG A O 1
ATOM 690 N N . GLY A 1 103 ? 5.339 -3.813 -18.164 1.00 95.06 103 GLY A N 1
ATOM 691 C CA . GLY A 1 103 ? 4.589 -2.981 -17.235 1.00 95.06 103 GLY A CA 1
ATOM 692 C C . GLY A 1 103 ? 5.432 -2.122 -16.301 1.00 95.06 103 GLY A C 1
ATOM 693 O O . GLY A 1 103 ? 6.648 -1.975 -16.457 1.00 95.06 103 GLY A O 1
ATOM 694 N N . ALA A 1 104 ? 4.759 -1.567 -15.291 1.00 96.38 104 ALA A N 1
ATOM 695 C CA . ALA A 1 104 ? 5.321 -0.531 -14.431 1.00 96.38 104 ALA A CA 1
ATOM 696 C C . ALA A 1 104 ? 6.581 -0.999 -13.672 1.00 96.38 104 ALA A C 1
ATOM 698 O O . ALA A 1 104 ? 7.551 -0.250 -13.557 1.00 96.38 104 ALA A O 1
ATOM 699 N N . TRP A 1 105 ? 6.604 -2.258 -13.221 1.00 96.31 105 TRP A N 1
ATOM 700 C CA . TRP A 1 105 ? 7.760 -2.875 -12.553 1.00 96.31 105 TRP A CA 1
ATOM 701 C C . TRP A 1 105 ? 8.614 -3.746 -13.474 1.00 96.31 105 TRP A C 1
ATOM 703 O O . TRP A 1 105 ? 9.501 -4.436 -12.976 1.00 96.31 105 TRP A O 1
ATOM 713 N N . GLN A 1 106 ? 8.378 -3.723 -14.790 1.00 94.06 106 GLN A N 1
ATOM 714 C CA . GLN A 1 106 ? 9.196 -4.448 -15.764 1.00 94.06 106 GLN A CA 1
ATOM 715 C C . GLN A 1 106 ? 9.348 -5.938 -15.403 1.00 94.06 106 GLN A C 1
ATOM 717 O O . GLN A 1 106 ? 10.450 -6.456 -15.246 1.00 94.06 106 GLN A O 1
ATOM 722 N N . LEU A 1 107 ? 8.214 -6.623 -15.228 1.00 93.69 107 LEU A N 1
ATOM 723 C CA . LEU A 1 107 ? 8.151 -8.014 -14.784 1.00 93.69 107 LEU A CA 1
ATOM 724 C C . LEU A 1 107 ? 8.324 -8.993 -15.955 1.00 93.69 107 LEU A C 1
ATOM 726 O O . LEU A 1 107 ? 7.617 -8.913 -16.967 1.00 93.69 107 LEU A O 1
ATOM 730 N N . GLY A 1 108 ? 9.227 -9.958 -15.781 1.00 91.31 108 GLY A N 1
ATOM 731 C CA . GLY A 1 108 ? 9.628 -10.897 -16.829 1.00 91.31 108 GLY A CA 1
ATOM 732 C C . GLY A 1 108 ? 8.541 -11.898 -17.248 1.00 91.31 108 GLY A C 1
ATOM 733 O O . GLY A 1 108 ? 7.734 -12.368 -16.439 1.00 91.31 108 GLY A O 1
ATOM 734 N N . ASN A 1 109 ? 8.539 -12.268 -18.529 1.00 89.06 109 ASN A N 1
ATOM 735 C CA . ASN A 1 109 ? 7.619 -13.238 -19.145 1.00 89.06 109 ASN A CA 1
ATOM 736 C C . ASN A 1 109 ? 8.100 -14.702 -19.103 1.00 89.06 109 ASN A C 1
ATOM 738 O O . ASN A 1 109 ? 7.404 -15.594 -19.591 1.00 89.06 109 ASN A O 1
ATOM 742 N N . LYS A 1 110 ? 9.290 -14.975 -18.553 1.00 84.50 110 LYS A N 1
ATOM 743 C CA . LYS A 1 110 ? 9.959 -16.286 -18.634 1.00 84.50 110 LYS A CA 1
ATOM 744 C C . LYS A 1 110 ? 10.523 -16.741 -17.289 1.00 84.50 110 LYS A C 1
ATOM 746 O O . LYS A 1 110 ? 10.810 -15.943 -16.401 1.00 84.50 110 LYS A O 1
ATOM 751 N N . GLY A 1 111 ? 10.721 -18.055 -17.168 1.00 78.62 111 GLY A N 1
ATOM 752 C CA . GLY A 1 111 ? 11.220 -18.710 -15.957 1.00 78.62 111 GLY A CA 1
ATOM 753 C C . GLY A 1 111 ? 10.112 -19.114 -14.980 1.00 78.62 111 GLY A C 1
ATOM 754 O O . GLY A 1 111 ? 8.928 -19.026 -15.286 1.00 78.62 111 GLY A O 1
ATOM 755 N N . SER A 1 112 ? 10.501 -19.569 -13.786 1.00 68.31 112 SER A N 1
ATOM 756 C CA . SER A 1 112 ? 9.580 -20.050 -12.739 1.00 68.31 112 SER A CA 1
ATOM 757 C C . SER A 1 112 ? 8.688 -18.964 -12.127 1.00 68.31 112 SER A C 1
ATOM 759 O O . SER A 1 112 ? 7.771 -19.278 -11.379 1.00 68.31 112 SER A O 1
ATOM 761 N N . SER A 1 113 ? 8.974 -17.698 -12.425 1.00 79.06 113 SER A N 1
ATOM 762 C CA . SER A 1 113 ? 8.249 -16.522 -11.932 1.00 79.06 113 SER A CA 1
ATOM 763 C C . SER A 1 113 ? 7.634 -15.724 -13.086 1.00 79.06 113 SER A C 1
ATOM 765 O O . SER A 1 113 ? 7.420 -14.523 -12.955 1.00 79.06 113 SER A O 1
ATOM 767 N N . ALA A 1 114 ? 7.403 -16.378 -14.231 1.00 86.62 114 ALA A N 1
ATOM 768 C CA . ALA A 1 114 ? 6.809 -15.752 -15.403 1.00 86.62 114 ALA A CA 1
ATOM 769 C C . ALA A 1 114 ? 5.433 -15.163 -15.071 1.00 86.62 114 ALA A C 1
ATOM 771 O O . ALA A 1 114 ? 4.547 -15.856 -14.567 1.00 86.62 114 ALA A O 1
ATOM 772 N N . VAL A 1 115 ? 5.253 -13.885 -15.389 1.00 92.69 115 VAL A N 1
ATOM 773 C CA . VAL A 1 115 ? 3.985 -13.173 -15.194 1.00 92.69 115 VAL A CA 1
ATOM 774 C C . VAL A 1 115 ? 3.177 -13.223 -16.491 1.00 92.69 115 VAL A C 1
ATOM 776 O O . VAL A 1 115 ? 3.744 -13.132 -17.580 1.00 92.69 115 VAL A O 1
ATOM 779 N N . SER A 1 116 ? 1.855 -13.369 -16.418 1.00 93.44 116 SER A N 1
ATOM 780 C CA . SER A 1 116 ? 1.006 -13.290 -17.615 1.00 93.44 116 SER A CA 1
ATOM 781 C C . SER A 1 116 ? 0.922 -11.855 -18.145 1.00 93.44 116 SER A C 1
ATOM 783 O O . SER A 1 116 ? 0.970 -10.908 -17.360 1.00 93.44 116 SER A O 1
ATOM 785 N N . ASP A 1 117 ? 0.726 -11.677 -19.455 1.00 92.38 117 ASP A N 1
ATOM 786 C CA . ASP A 1 117 ? 0.534 -10.340 -20.053 1.00 92.38 117 ASP A CA 1
ATOM 787 C C . ASP A 1 117 ? -0.642 -9.602 -19.415 1.00 92.38 117 ASP A C 1
ATOM 789 O O . ASP A 1 117 ? -0.535 -8.430 -19.062 1.00 92.38 117 ASP A O 1
ATOM 793 N N . SER A 1 118 ? -1.745 -10.322 -19.173 1.00 93.81 118 SER A N 1
ATOM 794 C CA . SER A 1 118 ? -2.950 -9.785 -18.531 1.00 93.81 118 SER A CA 1
ATOM 795 C C . SER A 1 118 ? -2.695 -9.179 -17.147 1.00 93.81 118 SER A C 1
ATOM 797 O O . SER A 1 118 ?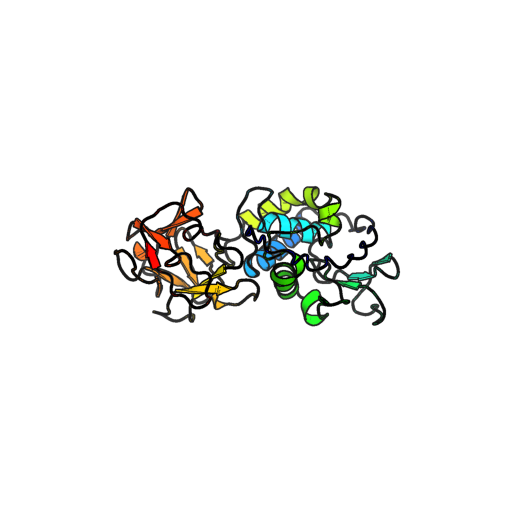 -3.492 -8.368 -16.680 1.00 93.81 118 SER A O 1
ATOM 799 N N . CYS A 1 119 ? -1.620 -9.601 -16.475 1.00 95.69 119 CYS A N 1
ATOM 800 C CA . CYS A 1 119 ? -1.228 -9.078 -15.174 1.00 95.69 119 CYS A CA 1
ATOM 801 C C . CYS A 1 119 ? -0.100 -8.051 -15.286 1.00 95.69 119 CYS A C 1
ATOM 803 O O . CYS A 1 119 ? -0.203 -6.974 -14.704 1.00 95.69 119 CYS A O 1
ATOM 805 N N . ALA A 1 120 ? 0.951 -8.352 -16.055 1.00 95.25 120 ALA A N 1
ATOM 806 C CA . ALA A 1 120 ? 2.117 -7.485 -16.178 1.00 95.25 120 ALA A CA 1
ATOM 807 C C . ALA A 1 120 ? 1.747 -6.105 -16.744 1.00 95.25 120 ALA A C 1
ATOM 809 O O . ALA A 1 120 ? 2.210 -5.093 -16.229 1.00 95.25 120 ALA A O 1
ATOM 810 N N . TYR A 1 121 ? 0.834 -6.052 -17.718 1.00 95.56 121 TYR A N 1
ATOM 811 C CA . TYR A 1 121 ? 0.361 -4.805 -18.327 1.00 95.56 121 TYR A CA 1
ATOM 812 C C . TYR A 1 121 ? -0.768 -4.098 -17.554 1.00 95.56 121 TYR A C 1
ATOM 814 O O . TYR A 1 121 ? -1.326 -3.103 -18.020 1.00 95.56 121 TYR A O 1
ATOM 822 N N . ARG A 1 122 ? -1.138 -4.593 -16.365 1.00 96.75 122 ARG A N 1
ATOM 823 C CA . ARG A 1 122 ? -2.178 -4.002 -15.513 1.00 96.75 122 ARG A CA 1
ATOM 824 C C . ARG A 1 122 ? -1.553 -3.504 -14.219 1.00 96.75 122 ARG A C 1
ATOM 826 O O . ARG A 1 122 ? -1.181 -4.317 -13.377 1.00 96.75 122 ARG A O 1
ATOM 833 N N . GLY A 1 123 ? -1.521 -2.183 -14.025 1.00 96.69 123 GLY A N 1
ATOM 834 C CA . GLY A 1 123 ? -0.805 -1.530 -12.918 1.00 96.69 123 GLY A CA 1
ATOM 835 C C . GLY A 1 123 ? -0.976 -2.195 -11.545 1.00 96.69 123 GLY A C 1
ATOM 836 O O . GLY A 1 123 ? 0.015 -2.593 -10.937 1.00 96.69 123 GLY A O 1
ATOM 837 N N . GLN A 1 124 ? -2.221 -2.408 -11.095 1.00 97.62 124 GLN A N 1
ATOM 838 C CA . GLN A 1 124 ? -2.484 -3.067 -9.805 1.00 97.62 124 GLN A CA 1
ATOM 839 C C . GLN A 1 124 ? -1.960 -4.509 -9.752 1.00 97.62 124 GLN A C 1
ATOM 841 O O . GLN A 1 124 ? -1.268 -4.868 -8.809 1.00 97.62 124 GLN A O 1
ATOM 846 N N . CYS A 1 125 ? -2.238 -5.324 -10.774 1.00 97.62 125 CYS A N 1
ATOM 847 C CA . CYS A 1 125 ? -1.814 -6.727 -10.775 1.00 97.62 125 CYS A CA 1
ATOM 848 C C . CYS A 1 125 ? -0.284 -6.843 -10.822 1.00 97.62 125 CYS A C 1
ATOM 850 O O . CYS A 1 125 ? 0.313 -7.645 -10.105 1.00 97.62 125 CYS A O 1
ATOM 852 N N . SER A 1 126 ? 0.371 -5.991 -11.615 1.00 97.12 126 SER A N 1
ATOM 853 C CA . SER A 1 126 ? 1.828 -5.895 -11.625 1.00 97.12 126 SER A CA 1
ATOM 854 C C . SER A 1 126 ? 2.380 -5.502 -10.252 1.00 97.12 126 SER A C 1
ATOM 856 O O . SER A 1 126 ? 3.415 -6.039 -9.867 1.00 97.12 126 SER A O 1
ATOM 858 N N . ALA A 1 127 ? 1.729 -4.603 -9.510 1.00 98.38 127 ALA A N 1
ATOM 859 C CA . ALA A 1 127 ? 2.156 -4.242 -8.158 1.00 98.38 127 ALA A CA 1
ATOM 860 C C . ALA A 1 127 ? 1.996 -5.411 -7.173 1.00 98.38 127 ALA A C 1
ATOM 862 O O . ALA A 1 127 ? 2.913 -5.684 -6.398 1.00 98.38 127 ALA A O 1
ATOM 863 N N . ASP A 1 128 ? 0.882 -6.142 -7.247 1.00 97.62 128 ASP A N 1
ATOM 864 C CA . ASP A 1 128 ? 0.606 -7.320 -6.414 1.00 97.62 128 ASP A CA 1
ATOM 865 C C . ASP A 1 128 ? 1.677 -8.408 -6.610 1.00 97.62 128 ASP A C 1
ATOM 867 O O . ASP A 1 128 ? 2.205 -8.979 -5.650 1.00 97.62 128 ASP A O 1
ATOM 871 N N . VAL A 1 129 ? 2.071 -8.657 -7.863 1.00 96.81 129 VAL A N 1
ATOM 872 C CA . VAL A 1 129 ? 3.134 -9.617 -8.191 1.00 96.81 129 VAL A CA 1
ATOM 873 C C . VAL A 1 129 ? 4.520 -9.076 -7.829 1.00 96.81 129 VAL A C 1
ATOM 875 O O . VAL A 1 129 ? 5.345 -9.821 -7.298 1.00 96.81 129 VAL A O 1
ATOM 878 N N . ALA A 1 130 ? 4.795 -7.787 -8.054 1.00 97.38 130 ALA A N 1
ATOM 879 C CA . ALA A 1 130 ? 6.043 -7.159 -7.614 1.00 97.38 130 ALA A CA 1
ATOM 880 C C . ALA A 1 130 ? 6.226 -7.296 -6.091 1.00 97.38 130 ALA A C 1
ATOM 882 O O . ALA A 1 130 ? 7.321 -7.603 -5.609 1.00 97.38 130 ALA A O 1
ATOM 883 N N . TYR A 1 131 ? 5.142 -7.137 -5.334 1.00 98.12 131 TYR A N 1
ATOM 884 C CA . TYR A 1 131 ? 5.113 -7.306 -3.888 1.00 98.12 131 TYR A CA 1
ATOM 885 C C . TYR A 1 131 ? 5.387 -8.757 -3.462 1.00 98.12 131 TYR A C 1
ATOM 887 O O . TYR A 1 131 ? 6.337 -9.021 -2.722 1.00 98.12 131 TYR A O 1
ATOM 895 N N . THR A 1 132 ? 4.596 -9.713 -3.954 1.00 95.56 132 THR A N 1
ATOM 896 C CA . THR A 1 132 ? 4.637 -11.102 -3.466 1.00 95.56 132 THR A CA 1
ATOM 897 C C . THR A 1 132 ? 5.788 -11.925 -4.043 1.00 95.56 132 THR A C 1
ATOM 899 O O . THR A 1 132 ? 6.412 -12.698 -3.317 1.00 95.56 132 THR A O 1
ATOM 902 N N . ALA A 1 133 ? 6.104 -11.764 -5.330 1.00 93.56 133 ALA A N 1
ATOM 903 C CA . ALA A 1 133 ? 7.020 -12.659 -6.041 1.00 93.56 133 ALA A CA 1
ATOM 904 C C . ALA A 1 133 ? 8.431 -12.088 -6.237 1.00 93.56 133 ALA A C 1
ATOM 906 O O . ALA A 1 133 ? 9.393 -12.855 -6.312 1.00 93.56 133 ALA A O 1
ATOM 907 N N . PHE A 1 134 ? 8.572 -10.763 -6.327 1.00 94.38 134 PHE A N 1
ATOM 908 C CA . PHE A 1 134 ? 9.842 -10.139 -6.718 1.00 94.38 134 PHE A CA 1
ATOM 909 C C . PHE A 1 134 ? 10.547 -9.392 -5.589 1.00 94.38 134 PHE A C 1
ATOM 911 O O . PHE A 1 134 ? 11.775 -9.304 -5.617 1.00 94.38 134 PHE A O 1
ATOM 918 N N . SER A 1 135 ? 9.804 -8.917 -4.582 1.00 95.81 135 SER A N 1
ATOM 919 C CA . SER A 1 135 ? 10.366 -8.069 -3.524 1.00 95.81 135 SER A CA 1
ATOM 920 C C . SER A 1 135 ? 10.428 -8.671 -2.121 1.00 95.81 135 SER A C 1
ATOM 922 O O . SER A 1 135 ? 10.754 -7.960 -1.173 1.00 95.81 135 SER A O 1
ATOM 924 N N . LEU A 1 136 ? 10.111 -9.961 -1.955 1.00 94.88 136 LEU A N 1
ATOM 925 C CA . LEU A 1 136 ? 9.974 -10.587 -0.629 1.00 94.88 136 LEU A CA 1
ATOM 926 C C . LEU A 1 136 ? 9.081 -9.737 0.298 1.00 94.88 136 LEU A C 1
ATOM 928 O O . LEU A 1 136 ? 9.497 -9.346 1.391 1.00 94.88 136 LEU A O 1
ATOM 932 N N . TYR A 1 137 ? 7.874 -9.404 -0.171 1.00 96.19 137 TYR A N 1
ATOM 933 C CA . TYR A 1 137 ? 6.909 -8.565 0.549 1.00 96.19 137 TYR A CA 1
ATOM 934 C C . TYR A 1 137 ? 7.450 -7.157 0.867 1.00 96.19 137 TYR A C 1
ATOM 936 O O . TYR A 1 137 ? 7.231 -6.615 1.950 1.00 96.19 137 TYR A O 1
ATOM 944 N N . GLY A 1 138 ? 8.180 -6.559 -0.082 1.00 96.25 138 GLY A N 1
ATOM 945 C CA . GLY A 1 138 ? 8.724 -5.202 0.026 1.00 96.25 138 GLY A CA 1
ATOM 946 C C . GLY A 1 138 ? 10.003 -5.059 0.853 1.00 96.25 138 GLY A C 1
ATOM 947 O O . GLY A 1 138 ? 10.339 -3.942 1.249 1.00 96.25 138 GLY A O 1
ATOM 948 N N . THR A 1 139 ? 10.717 -6.154 1.121 1.00 95.81 139 THR A N 1
ATOM 949 C CA . THR A 1 139 ? 11.968 -6.152 1.907 1.00 95.81 139 THR A CA 1
ATOM 950 C C . THR A 1 139 ? 13.232 -6.360 1.071 1.00 95.81 139 THR A C 1
ATOM 952 O O . THR A 1 139 ? 14.341 -6.239 1.584 1.00 95.81 139 THR A O 1
ATOM 955 N N . TYR A 1 140 ? 13.085 -6.639 -0.224 1.00 95.88 140 TYR A N 1
ATOM 956 C CA . TYR A 1 140 ? 14.180 -6.940 -1.138 1.00 95.88 140 TYR A CA 1
ATOM 957 C C . TYR A 1 140 ? 13.927 -6.302 -2.505 1.00 95.88 140 TYR A C 1
ATOM 959 O O . TYR A 1 140 ? 12.845 -6.450 -3.054 1.00 95.88 140 TYR A O 1
ATOM 967 N N . PHE A 1 141 ? 14.902 -5.603 -3.088 1.00 96.50 141 PHE A N 1
ATOM 968 C CA . PHE A 1 141 ? 14.715 -4.926 -4.383 1.00 96.50 141 PHE A CA 1
ATOM 969 C C . PHE A 1 141 ? 15.825 -5.206 -5.408 1.00 96.50 141 PHE A C 1
ATOM 971 O O . PHE A 1 141 ? 15.751 -4.728 -6.539 1.00 96.50 141 PHE A O 1
ATOM 978 N N . ASP A 1 142 ? 16.813 -6.051 -5.094 1.00 94.12 142 ASP A N 1
ATOM 979 C CA . ASP A 1 142 ? 17.924 -6.345 -6.017 1.00 94.12 142 ASP A CA 1
ATOM 980 C C . ASP A 1 142 ? 17.487 -7.063 -7.302 1.00 94.12 142 ASP A C 1
ATOM 982 O O . ASP A 1 142 ? 18.266 -7.163 -8.254 1.00 94.12 142 ASP A O 1
ATOM 986 N N . TRP A 1 143 ? 16.257 -7.583 -7.357 1.00 90.38 143 TRP A N 1
ATOM 987 C CA . TRP A 1 143 ? 15.727 -8.145 -8.595 1.00 90.38 143 TRP A CA 1
ATOM 988 C C . TRP A 1 143 ? 15.737 -7.106 -9.729 1.00 90.38 143 TRP A C 1
ATOM 990 O O . TRP A 1 143 ? 16.084 -7.433 -10.865 1.00 90.38 143 TRP A O 1
ATOM 1000 N N . TRP A 1 144 ? 15.470 -5.842 -9.396 1.00 93.25 144 TRP A N 1
ATOM 1001 C CA . TRP A 1 144 ? 15.381 -4.742 -10.348 1.00 93.25 144 TRP A CA 1
ATOM 1002 C C . TRP A 1 144 ? 16.761 -4.175 -10.718 1.00 93.25 144 TRP A C 1
ATOM 1004 O O . TRP A 1 144 ? 17.507 -3.710 -9.846 1.00 93.25 144 TRP A O 1
ATOM 1014 N N . PRO A 1 145 ? 17.147 -4.177 -12.009 1.00 90.12 145 PRO A N 1
ATOM 1015 C CA . PRO A 1 145 ? 18.421 -3.615 -12.452 1.00 90.12 145 PRO A CA 1
ATOM 1016 C C . PRO A 1 145 ? 18.615 -2.143 -12.066 1.00 90.12 145 PRO A C 1
ATOM 1018 O O . PRO A 1 145 ? 19.739 -1.736 -11.754 1.00 90.12 145 PRO A O 1
ATOM 1021 N N . ARG A 1 146 ? 17.551 -1.330 -12.065 1.00 91.25 146 ARG A N 1
ATOM 1022 C CA . ARG A 1 146 ? 17.625 0.105 -11.735 1.00 91.25 146 ARG A CA 1
ATOM 1023 C C . ARG A 1 146 ? 17.797 0.349 -10.241 1.00 91.25 146 ARG A C 1
ATOM 1025 O O . ARG A 1 146 ? 18.390 1.361 -9.875 1.00 91.25 146 ARG A O 1
ATOM 1032 N N . TYR A 1 147 ? 17.373 -0.596 -9.403 1.00 94.31 147 TYR A N 1
ATOM 1033 C CA . TYR A 1 147 ? 17.722 -0.615 -7.985 1.00 94.31 147 TYR A CA 1
ATOM 1034 C C . TYR A 1 147 ? 19.210 -0.930 -7.786 1.00 94.31 147 TYR A C 1
ATOM 1036 O O . TYR A 1 147 ? 19.940 -0.126 -7.216 1.00 94.31 147 TYR A O 1
ATOM 1044 N N . ARG A 1 148 ? 19.702 -2.040 -8.361 1.00 95.06 148 ARG A N 1
ATOM 1045 C CA . ARG A 1 148 ? 21.112 -2.473 -8.223 1.00 95.06 148 ARG A CA 1
ATOM 1046 C C . ARG A 1 148 ? 22.135 -1.470 -8.750 1.00 95.06 148 ARG A C 1
ATOM 1048 O O . ARG A 1 148 ? 23.285 -1.487 -8.332 1.00 95.06 148 ARG A O 1
ATOM 1055 N N . SER A 1 149 ? 21.729 -0.642 -9.705 1.00 92.31 149 SER A N 1
ATOM 1056 C CA . SER A 1 149 ? 22.569 0.402 -10.299 1.00 92.31 149 SER A CA 1
ATOM 1057 C C . SER A 1 149 ? 22.345 1.788 -9.684 1.00 92.31 149 SER A C 1
ATOM 1059 O O . SER A 1 149 ? 22.807 2.769 -10.258 1.00 92.31 149 SER A O 1
ATOM 1061 N N . ASP A 1 150 ? 21.613 1.874 -8.566 1.00 93.88 150 ASP A N 1
ATOM 1062 C CA . ASP A 1 150 ? 21.302 3.100 -7.810 1.00 93.88 150 ASP A CA 1
ATOM 1063 C C . ASP A 1 150 ? 20.554 4.190 -8.604 1.00 93.88 150 ASP A C 1
ATOM 1065 O O . ASP A 1 150 ? 20.385 5.333 -8.188 1.00 93.88 150 ASP A O 1
ATOM 1069 N N . ASN A 1 151 ? 20.024 3.835 -9.771 1.00 92.62 151 ASN A N 1
ATOM 1070 C CA . ASN A 1 151 ? 19.307 4.772 -10.623 1.00 92.62 151 ASN A CA 1
ATOM 1071 C C . ASN A 1 151 ? 17.939 5.166 -10.049 1.00 92.62 151 ASN A C 1
ATOM 1073 O O . ASN A 1 151 ? 17.442 6.258 -10.331 1.00 92.62 151 ASN A O 1
ATOM 1077 N N . TYR A 1 152 ? 17.331 4.294 -9.240 1.00 95.00 152 TYR A N 1
ATOM 1078 C CA . TYR A 1 152 ? 16.077 4.583 -8.541 1.00 95.00 152 TYR A CA 1
ATOM 1079 C C . TYR A 1 152 ? 16.193 5.761 -7.563 1.00 95.00 152 TYR A C 1
ATOM 1081 O O . TYR A 1 152 ? 15.202 6.457 -7.341 1.00 95.00 152 TYR A O 1
ATOM 1089 N N . ALA A 1 153 ? 17.394 6.050 -7.045 1.00 95.81 153 ALA A N 1
ATOM 1090 C CA . ALA A 1 153 ? 17.622 7.124 -6.082 1.00 95.81 153 ALA A CA 1
ATOM 1091 C C . ALA A 1 153 ? 17.181 8.501 -6.613 1.00 95.81 153 ALA A C 1
ATOM 1093 O O . ALA A 1 153 ? 16.645 9.320 -5.865 1.00 95.81 153 ALA A O 1
ATOM 1094 N N . SER A 1 154 ? 17.299 8.728 -7.929 1.00 94.56 154 SER A N 1
ATOM 1095 C CA . SER A 1 154 ? 16.838 9.963 -8.591 1.00 94.56 154 SER A CA 1
ATOM 1096 C C . SER A 1 154 ? 15.317 10.173 -8.510 1.00 94.56 154 SER A C 1
ATOM 1098 O O . SER A 1 154 ? 14.837 11.289 -8.708 1.00 94.56 154 SER A O 1
ATOM 1100 N N . TYR A 1 155 ? 14.556 9.120 -8.199 1.00 96.19 155 TYR A N 1
ATOM 1101 C CA . TYR A 1 155 ? 13.096 9.121 -8.113 1.00 96.19 155 TYR A CA 1
ATOM 1102 C C . TYR A 1 155 ? 12.566 9.050 -6.673 1.00 96.19 155 TYR A C 1
ATOM 1104 O O . TYR A 1 155 ? 11.352 9.099 -6.477 1.00 96.19 155 TYR A O 1
ATOM 1112 N N . LEU A 1 156 ? 13.433 8.996 -5.654 1.00 97.38 156 LEU A N 1
ATOM 1113 C CA . LEU A 1 156 ? 13.005 8.920 -4.249 1.00 97.38 156 LEU A CA 1
ATOM 1114 C C . LEU A 1 156 ? 12.174 10.131 -3.817 1.00 97.38 156 LEU A C 1
ATOM 1116 O O . LEU A 1 156 ? 11.192 9.979 -3.096 1.00 97.38 156 LEU A O 1
ATOM 1120 N N . TRP A 1 157 ? 12.529 11.330 -4.281 1.00 97.00 157 TRP A N 1
ATOM 1121 C CA . TRP A 1 157 ? 11.780 12.541 -3.948 1.00 97.00 157 TRP A CA 1
ATOM 1122 C C . TRP A 1 157 ? 10.354 12.553 -4.524 1.00 97.00 157 TRP A C 1
ATOM 1124 O O . TRP A 1 157 ? 9.413 12.661 -3.735 1.00 97.00 157 TRP A O 1
ATOM 1134 N N . PRO A 1 158 ? 10.137 12.414 -5.850 1.00 96.88 158 PRO A N 1
ATOM 1135 C CA . PRO A 1 158 ? 8.779 12.347 -6.393 1.00 96.88 158 PRO A CA 1
ATOM 1136 C C . PRO A 1 158 ? 7.984 11.158 -5.833 1.00 96.88 158 PRO A C 1
ATOM 1138 O O . PRO A 1 158 ? 6.796 11.312 -5.557 1.00 96.88 158 PRO A O 1
ATOM 1141 N N . ALA A 1 159 ? 8.633 10.015 -5.576 1.00 98.44 159 ALA A N 1
ATOM 1142 C CA . ALA A 1 159 ? 8.003 8.878 -4.909 1.00 98.44 159 ALA A CA 1
ATOM 1143 C C . ALA A 1 159 ? 7.503 9.236 -3.501 1.00 98.44 159 ALA A C 1
ATOM 1145 O O . ALA A 1 159 ? 6.340 8.998 -3.184 1.00 98.44 159 ALA A O 1
ATOM 1146 N N . GLN A 1 160 ? 8.337 9.865 -2.669 1.00 98.44 160 GLN A N 1
ATOM 1147 C CA . GLN A 1 160 ? 7.950 10.244 -1.309 1.00 98.44 160 GLN A CA 1
ATOM 1148 C C . GLN A 1 160 ? 6.805 11.260 -1.293 1.00 98.44 160 GLN A C 1
ATOM 1150 O O . GLN A 1 160 ? 5.926 11.177 -0.438 1.00 98.44 160 GLN A O 1
ATOM 1155 N N . GLN A 1 161 ? 6.787 12.209 -2.232 1.00 98.12 161 GLN A N 1
ATOM 1156 C CA . GLN A 1 161 ? 5.680 13.163 -2.348 1.00 98.12 161 GLN A CA 1
ATOM 1157 C C . GLN A 1 161 ? 4.362 12.459 -2.685 1.00 98.12 161 GLN A C 1
ATOM 1159 O O . GLN A 1 161 ? 3.337 12.766 -2.077 1.00 98.12 161 GLN A O 1
ATOM 1164 N N . ALA A 1 162 ? 4.393 11.482 -3.595 1.00 98.56 162 ALA A N 1
ATOM 1165 C CA . ALA A 1 162 ? 3.226 10.672 -3.924 1.00 98.56 162 ALA A CA 1
ATOM 1166 C C . ALA A 1 162 ? 2.747 9.834 -2.727 1.00 98.56 162 ALA A C 1
ATOM 1168 O O . ALA A 1 162 ? 1.554 9.826 -2.433 1.00 98.56 162 ALA A O 1
ATOM 1169 N N . VAL A 1 163 ? 3.668 9.202 -1.993 1.00 98.62 163 VAL A N 1
ATOM 1170 C CA . VAL A 1 163 ? 3.355 8.437 -0.773 1.00 98.62 163 VAL A CA 1
ATOM 1171 C C . VAL A 1 163 ? 2.728 9.328 0.301 1.00 98.62 163 VAL A C 1
ATOM 1173 O O . VAL A 1 163 ? 1.681 8.992 0.838 1.00 98.62 163 VAL A O 1
ATOM 1176 N N . ASN A 1 164 ? 3.282 10.515 0.556 1.00 97.44 164 ASN A N 1
ATOM 1177 C CA . ASN A 1 164 ? 2.728 11.461 1.536 1.00 97.44 164 ASN A CA 1
ATOM 1178 C C . ASN A 1 164 ? 1.305 11.941 1.193 1.00 97.44 164 ASN A C 1
ATOM 1180 O O . ASN A 1 164 ? 0.581 12.418 2.072 1.00 97.44 164 ASN A O 1
ATOM 1184 N N . ALA A 1 165 ? 0.922 11.879 -0.085 1.00 97.75 165 ALA A N 1
ATOM 1185 C CA . ALA A 1 165 ? -0.391 12.289 -0.563 1.00 97.75 165 ALA A CA 1
ATOM 1186 C C . ALA A 1 165 ? -1.448 11.177 -0.461 1.00 97.75 165 ALA A C 1
ATOM 1188 O O . ALA A 1 165 ? -2.639 11.465 -0.635 1.00 97.75 165 ALA A O 1
ATOM 1189 N N . LEU A 1 166 ? -1.050 9.934 -0.170 1.00 97.88 166 LEU A N 1
ATOM 1190 C CA . LEU A 1 166 ? -1.980 8.821 -0.044 1.00 97.88 166 LEU A CA 1
ATOM 1191 C C . LEU A 1 166 ? -2.960 9.045 1.113 1.00 97.88 166 LEU A C 1
ATOM 1193 O O . LEU A 1 166 ? -2.657 9.592 2.174 1.00 97.88 166 LEU A O 1
ATOM 1197 N N . ARG A 1 167 ? -4.205 8.647 0.855 1.00 96.88 167 ARG A N 1
ATOM 1198 C CA . ARG A 1 167 ? -5.304 8.630 1.833 1.00 96.88 167 ARG A CA 1
ATOM 1199 C C . ARG A 1 167 ? -6.038 7.301 1.842 1.00 96.88 167 ARG A C 1
ATOM 1201 O O . ARG A 1 167 ? -6.961 7.134 2.633 1.00 96.88 167 ARG A O 1
ATOM 1208 N N . GLN A 1 168 ? -5.670 6.398 0.945 1.00 97.50 168 GLN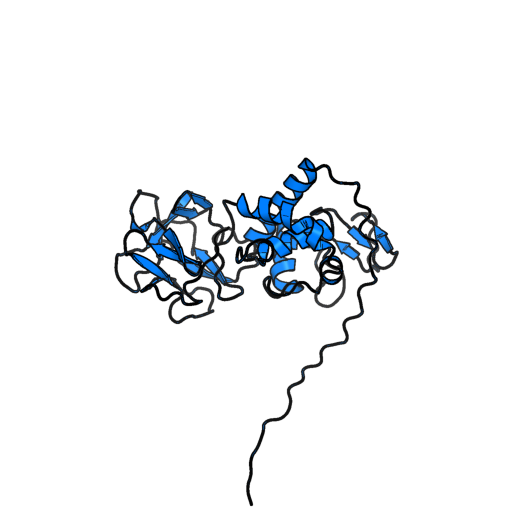 A N 1
ATOM 1209 C CA . GLN A 1 168 ? -6.314 5.119 0.747 1.00 97.50 168 GLN A CA 1
ATOM 1210 C C . GLN A 1 168 ? -5.262 4.090 0.351 1.00 97.50 168 GLN A C 1
ATOM 1212 O O . GLN A 1 168 ? -4.335 4.414 -0.389 1.00 97.50 168 GLN A O 1
ATOM 1217 N N . GLY A 1 169 ? -5.433 2.876 0.855 1.00 97.69 169 GLY A N 1
ATOM 1218 C CA . GLY A 1 169 ? -4.575 1.732 0.588 1.00 97.69 169 GLY A CA 1
ATOM 1219 C C . GLY A 1 169 ? -4.696 0.714 1.710 1.00 97.69 169 GLY A C 1
ATOM 1220 O O . GLY A 1 169 ? -5.626 0.780 2.522 1.00 97.69 169 GLY A O 1
ATOM 1221 N N . THR A 1 170 ? -3.759 -0.221 1.765 1.00 98.38 170 THR A N 1
ATOM 1222 C CA . THR A 1 170 ? -3.698 -1.171 2.878 1.00 98.38 170 THR A CA 1
ATOM 1223 C C . THR A 1 170 ? -3.127 -0.511 4.132 1.00 98.38 170 THR A C 1
ATOM 1225 O O . THR A 1 170 ? -2.329 0.422 4.056 1.00 98.38 170 THR A O 1
ATOM 1228 N N . VAL A 1 171 ? -3.531 -1.000 5.306 1.00 98.50 171 VAL A N 1
ATOM 1229 C CA . VAL A 1 171 ? -2.835 -0.706 6.567 1.00 98.50 171 VAL A CA 1
ATOM 1230 C C . VAL A 1 171 ? -1.987 -1.930 6.897 1.00 98.50 171 VAL A C 1
ATOM 1232 O O . VAL A 1 171 ? -2.514 -2.966 7.305 1.00 98.50 171 VAL A O 1
ATOM 1235 N N . THR A 1 172 ? -0.682 -1.839 6.656 1.00 98.06 172 THR A N 1
ATOM 1236 C CA . THR A 1 172 ? 0.251 -2.973 6.761 1.00 98.06 172 THR A CA 1
ATOM 1237 C C . THR A 1 172 ? 0.799 -3.105 8.175 1.00 98.06 172 THR A C 1
ATOM 1239 O O . THR A 1 172 ? 1.119 -2.095 8.801 1.00 98.06 172 THR A O 1
ATOM 1242 N N . SER A 1 173 ? 0.979 -4.329 8.658 1.00 97.88 173 SER A N 1
ATOM 1243 C CA . SER A 1 173 ? 1.670 -4.602 9.919 1.00 97.88 173 SER A CA 1
ATOM 1244 C C . SER A 1 173 ? 3.191 -4.589 9.741 1.00 97.88 173 SER A C 1
ATOM 1246 O O . SER A 1 173 ? 3.711 -4.881 8.663 1.00 97.88 173 SER A O 1
ATOM 1248 N N . ALA A 1 174 ? 3.926 -4.328 10.823 1.00 96.81 174 ALA A N 1
ATOM 1249 C CA . ALA A 1 174 ? 5.355 -4.627 10.883 1.00 96.81 174 ALA A CA 1
ATOM 1250 C C . ALA A 1 174 ? 5.660 -6.138 10.906 1.00 96.81 174 ALA A C 1
ATOM 1252 O O . ALA A 1 174 ? 6.809 -6.523 10.673 1.00 96.81 174 ALA A O 1
ATOM 1253 N N . LEU A 1 175 ? 4.665 -7.003 11.142 1.00 96.38 175 LEU A N 1
ATOM 1254 C CA . LEU A 1 175 ? 4.745 -8.419 10.782 1.00 96.38 175 LEU A CA 1
ATOM 1255 C C . LEU A 1 175 ? 4.613 -8.541 9.256 1.00 96.38 175 LEU A C 1
ATOM 1257 O O . LEU A 1 175 ? 3.522 -8.429 8.696 1.00 96.38 175 LEU A O 1
ATOM 1261 N N . ILE A 1 176 ? 5.761 -8.726 8.597 1.00 94.25 176 ILE A N 1
ATOM 1262 C CA . ILE A 1 176 ? 5.917 -8.708 7.135 1.00 94.25 176 ILE A CA 1
ATOM 1263 C C . ILE A 1 176 ? 4.840 -9.559 6.448 1.00 94.25 176 ILE A C 1
ATOM 1265 O O . ILE A 1 176 ? 4.568 -10.687 6.856 1.00 94.25 176 ILE A O 1
ATOM 1269 N N . GLY A 1 177 ? 4.251 -9.021 5.378 1.00 95.75 177 GLY A N 1
ATOM 1270 C CA . GLY A 1 177 ? 3.245 -9.722 4.578 1.00 95.75 177 GLY A CA 1
ATOM 1271 C C . GLY A 1 177 ? 1.817 -9.616 5.109 1.00 95.75 177 GLY A C 1
ATOM 1272 O O . GLY A 1 177 ? 0.906 -10.078 4.428 1.00 95.75 177 GLY A O 1
ATOM 1273 N N . SER A 1 178 ? 1.599 -9.014 6.284 1.00 97.75 178 SER A N 1
ATOM 1274 C CA . SER A 1 178 ? 0.280 -8.975 6.925 1.00 97.75 178 SER A CA 1
ATOM 1275 C C . SER A 1 178 ? -0.390 -7.603 6.837 1.00 97.75 178 SER A C 1
ATOM 1277 O O . SER A 1 178 ? 0.234 -6.568 7.078 1.00 97.75 178 SER A O 1
ATOM 1279 N N . CYS A 1 179 ? -1.684 -7.602 6.537 1.00 98.25 179 CYS A N 1
ATOM 1280 C CA . CYS A 1 179 ? -2.525 -6.428 6.351 1.00 98.25 179 CYS A CA 1
ATOM 1281 C C . CYS A 1 179 ? -3.731 -6.467 7.296 1.00 98.25 179 CYS A C 1
ATOM 1283 O O . CYS A 1 179 ? -4.309 -7.523 7.566 1.00 98.25 179 CYS A O 1
ATOM 1285 N N . LEU A 1 180 ? -4.135 -5.287 7.766 1.00 98.69 180 LEU A N 1
ATOM 1286 C CA . LEU A 1 180 ? -5.414 -5.069 8.428 1.00 98.69 180 LEU A CA 1
ATOM 1287 C C . LEU A 1 180 ? -6.540 -5.282 7.411 1.00 98.69 180 LEU A C 1
ATOM 1289 O O . LEU A 1 180 ? -6.597 -4.596 6.389 1.00 98.69 180 LEU A O 1
ATOM 1293 N N . ALA A 1 181 ? -7.464 -6.184 7.702 1.00 98.62 181 ALA A N 1
ATOM 1294 C CA . ALA A 1 181 ? -8.584 -6.501 6.828 1.00 98.62 181 ALA A CA 1
ATOM 1295 C C . ALA A 1 181 ? -9.895 -6.550 7.609 1.00 98.62 181 ALA A C 1
ATOM 1297 O O . ALA A 1 181 ? -9.914 -6.623 8.834 1.00 98.62 181 ALA A O 1
ATOM 1298 N N . TYR A 1 182 ? -11.012 -6.555 6.897 1.00 98.44 182 TYR A N 1
ATOM 1299 C CA . TYR A 1 182 ? -12.331 -6.786 7.475 1.00 98.44 182 TYR A CA 1
ATOM 1300 C C . TYR A 1 182 ? -12.995 -7.998 6.814 1.00 98.44 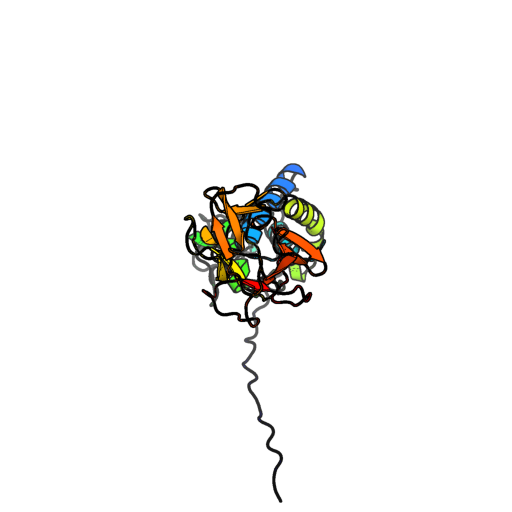182 TYR A C 1
ATOM 1302 O O . TYR A 1 182 ? -12.748 -8.316 5.648 1.00 98.44 182 TYR A O 1
ATOM 1310 N N . GLN A 1 183 ? -13.800 -8.742 7.574 1.00 98.00 183 GLN A N 1
ATOM 1311 C CA . GLN A 1 183 ? -14.421 -9.986 7.104 1.00 98.00 183 GLN A CA 1
ATOM 1312 C C . GLN A 1 183 ? -15.367 -9.755 5.919 1.00 98.00 183 GLN A C 1
ATOM 1314 O O . GLN A 1 183 ? -15.392 -10.552 4.984 1.00 98.00 183 GLN A O 1
ATOM 1319 N N . SER A 1 184 ? -16.127 -8.665 5.957 1.00 97.94 184 SER A N 1
ATOM 1320 C CA . SER A 1 184 ? -17.033 -8.221 4.897 1.00 97.94 184 SER A CA 1
ATOM 1321 C C . SER A 1 184 ? -17.346 -6.744 5.093 1.00 97.94 184 SER A C 1
ATOM 1323 O O . SER A 1 184 ? -17.293 -6.268 6.225 1.00 97.94 184 SER A O 1
ATOM 1325 N N . ASP A 1 185 ? -17.727 -6.028 4.039 1.00 97.56 185 ASP A N 1
ATOM 1326 C CA . ASP A 1 185 ? -18.108 -4.615 4.147 1.00 97.56 185 ASP A CA 1
ATOM 1327 C C . ASP A 1 185 ? -19.546 -4.453 4.679 1.00 97.56 185 ASP A C 1
ATOM 1329 O O . ASP A 1 185 ? -20.451 -4.002 3.980 1.00 97.56 185 ASP A O 1
ATOM 1333 N N . GLN A 1 186 ? -19.794 -4.955 5.890 1.00 98.25 186 GLN A N 1
ATOM 1334 C CA . GLN A 1 186 ? -21.099 -4.997 6.552 1.00 98.25 186 GLN A CA 1
ATOM 1335 C C . GLN A 1 186 ? -20.942 -4.633 8.028 1.00 98.25 186 GLN A C 1
ATOM 1337 O O . GLN A 1 186 ? -19.920 -4.920 8.646 1.00 98.25 186 GLN A O 1
ATOM 1342 N N . ARG A 1 187 ? -21.970 -4.016 8.616 1.00 98.44 187 ARG A N 1
ATOM 1343 C CA . ARG A 1 187 ? -21.942 -3.598 10.027 1.00 98.44 187 ARG A CA 1
ATOM 1344 C C . ARG A 1 187 ? -21.758 -4.799 10.957 1.00 98.44 187 ARG A C 1
ATOM 1346 O O . ARG A 1 187 ? -22.463 -5.793 10.808 1.00 98.44 187 ARG A O 1
ATOM 1353 N N . GLY A 1 188 ? -20.859 -4.664 11.928 1.00 98.31 188 GLY A N 1
ATOM 1354 C CA . GLY A 1 188 ? -20.514 -5.711 12.891 1.00 98.31 188 GLY A CA 1
ATOM 1355 C C . GLY A 1 188 ? -19.569 -6.777 12.333 1.00 98.31 188 GLY A C 1
ATOM 1356 O O . GLY A 1 188 ? -19.281 -7.756 13.016 1.00 98.31 188 GLY A O 1
ATOM 1357 N N . ALA A 1 189 ? -19.087 -6.632 11.093 1.00 98.75 189 ALA A N 1
ATOM 1358 C CA . ALA A 1 189 ? -18.090 -7.548 10.563 1.00 98.75 189 ALA A CA 1
ATOM 1359 C C . ALA A 1 189 ? -16.766 -7.366 11.311 1.00 98.75 189 ALA A C 1
ATOM 1361 O O . ALA A 1 189 ? -16.278 -6.245 11.474 1.00 98.75 189 ALA A O 1
ATOM 1362 N N . LEU A 1 190 ? -16.186 -8.485 11.743 1.00 98.81 190 LEU A N 1
ATOM 1363 C CA . LEU A 1 190 ? -14.939 -8.485 12.492 1.00 98.81 190 LEU A CA 1
ATOM 1364 C C . LEU A 1 190 ? -13.763 -8.062 11.617 1.00 98.81 190 LEU A C 1
ATOM 1366 O O . LEU A 1 190 ? -13.704 -8.337 10.412 1.00 98.81 190 LEU A O 1
ATOM 1370 N N . VAL A 1 191 ? -12.815 -7.406 12.265 1.00 98.88 191 VAL A N 1
ATOM 1371 C CA . VAL A 1 191 ? -11.544 -6.995 11.687 1.00 98.88 191 VAL A CA 1
ATOM 1372 C C . VAL A 1 191 ? -10.512 -8.065 12.002 1.00 98.88 191 VAL A C 1
ATOM 1374 O O . VAL A 1 191 ? -10.447 -8.595 13.112 1.00 98.88 191 VAL A O 1
ATOM 1377 N N . LYS A 1 192 ? -9.740 -8.426 10.985 1.00 98.62 192 LYS A N 1
ATOM 1378 C CA . LYS A 1 192 ? -8.873 -9.595 10.988 1.00 98.62 192 LYS A CA 1
ATOM 1379 C C . LYS A 1 192 ? -7.518 -9.298 10.363 1.00 98.62 192 LYS A C 1
ATOM 1381 O O . LYS A 1 192 ? -7.369 -8.353 9.588 1.00 98.62 192 LYS A O 1
ATOM 1386 N N . LEU A 1 193 ? -6.553 -10.147 10.679 1.00 98.44 193 LEU A N 1
ATOM 1387 C CA . LEU A 1 193 ? -5.287 -10.234 9.975 1.00 98.44 193 LEU A CA 1
ATOM 1388 C C . LEU A 1 193 ? -5.485 -10.986 8.659 1.00 98.44 193 LEU A C 1
ATOM 1390 O O . LEU A 1 193 ? -6.110 -12.044 8.643 1.00 98.44 193 LEU A O 1
ATOM 1394 N N . GLU A 1 194 ? -4.932 -10.484 7.564 1.00 98.06 194 GLU A N 1
ATOM 1395 C CA . GLU A 1 194 ? -4.863 -11.208 6.292 1.00 98.06 194 GLU A CA 1
ATOM 1396 C C . GLU A 1 194 ? -3.510 -11.017 5.618 1.00 98.06 194 GLU A C 1
ATOM 1398 O O . GLU A 1 194 ? -2.778 -10.080 5.929 1.00 98.06 194 GLU A O 1
ATOM 1403 N N . ASN A 1 195 ? -3.194 -11.882 4.655 1.00 97.56 195 ASN A N 1
ATOM 1404 C CA . ASN A 1 195 ? -2.038 -11.664 3.791 1.00 97.56 195 ASN A CA 1
ATOM 1405 C C . ASN A 1 195 ? -2.292 -10.475 2.854 1.00 97.56 195 ASN A C 1
ATOM 1407 O O . ASN A 1 195 ? -3.317 -10.430 2.168 1.00 97.56 195 ASN A O 1
ATOM 1411 N N . CYS A 1 196 ? -1.335 -9.557 2.778 1.00 97.25 196 CYS A N 1
ATOM 1412 C CA . CYS A 1 196 ? -1.270 -8.535 1.739 1.00 97.25 196 CYS A CA 1
ATOM 1413 C C . CYS A 1 196 ? -1.009 -9.167 0.349 1.00 97.25 196 CYS A C 1
ATOM 1415 O O . CYS A 1 196 ? -0.750 -10.366 0.227 1.00 97.25 196 CYS A O 1
ATOM 1417 N N . GLY A 1 197 ? -1.000 -8.357 -0.714 1.00 90.44 197 GLY A N 1
ATOM 1418 C CA . GLY A 1 197 ? -0.507 -8.774 -2.036 1.00 90.44 197 GLY A CA 1
ATOM 1419 C C . GLY A 1 197 ? -1.560 -9.274 -3.014 1.00 90.44 197 GLY A C 1
ATOM 1420 O O . GLY A 1 197 ? -1.215 -9.949 -3.977 1.00 90.44 197 GLY A O 1
ATOM 1421 N N . THR A 1 198 ? -2.836 -8.984 -2.760 1.00 85.44 198 THR A N 1
ATOM 1422 C CA . THR A 1 198 ? -3.958 -9.435 -3.604 1.00 85.44 198 THR A CA 1
ATOM 1423 C C . THR A 1 198 ? -4.782 -8.294 -4.199 1.00 85.44 198 THR A C 1
ATOM 1425 O O . THR A 1 198 ? -5.694 -8.555 -4.982 1.00 85.44 198 THR A O 1
ATOM 1428 N N . GLY A 1 199 ? -4.539 -7.047 -3.776 1.00 82.62 199 GLY A N 1
ATOM 1429 C CA . GLY A 1 199 ? -5.393 -5.911 -4.123 1.00 82.62 199 GLY A CA 1
ATOM 1430 C C . GLY A 1 199 ? -6.849 -6.066 -3.652 1.00 82.62 199 GLY A C 1
ATOM 1431 O O . GLY A 1 199 ? -7.744 -5.432 -4.212 1.00 82.62 199 GLY A O 1
ATOM 1432 N N . ALA A 1 200 ? -7.118 -6.931 -2.665 1.00 92.19 200 ALA A N 1
ATOM 1433 C CA . ALA A 1 200 ? -8.475 -7.254 -2.238 1.00 92.19 200 ALA A CA 1
ATOM 1434 C C . ALA A 1 200 ? -9.187 -6.048 -1.605 1.00 92.19 200 ALA A C 1
ATOM 1436 O O . ALA A 1 200 ? -8.668 -5.404 -0.693 1.00 92.19 200 ALA A O 1
ATOM 1437 N N . ALA A 1 201 ? -10.424 -5.786 -2.043 1.00 94.12 201 ALA A N 1
ATOM 1438 C CA . ALA A 1 201 ? -11.224 -4.650 -1.577 1.00 94.12 201 ALA A CA 1
ATOM 1439 C C . ALA A 1 201 ? -11.395 -4.626 -0.046 1.00 94.12 201 ALA A C 1
ATOM 1441 O O . ALA A 1 201 ? -11.331 -3.567 0.577 1.00 94.12 201 ALA A O 1
ATOM 1442 N N . ASN A 1 202 ? -11.506 -5.802 0.584 1.00 96.50 202 ASN A N 1
ATOM 1443 C CA . ASN A 1 202 ? -11.673 -5.929 2.031 1.00 96.50 202 ASN A CA 1
ATOM 1444 C C . ASN A 1 202 ? -10.397 -5.669 2.863 1.00 96.50 202 ASN A C 1
ATOM 1446 O O . ASN A 1 202 ? -10.407 -5.861 4.080 1.00 96.50 202 ASN A O 1
ATOM 1450 N N . GLN A 1 203 ? -9.305 -5.256 2.220 1.00 97.62 203 GLN A N 1
ATOM 1451 C CA . GLN A 1 203 ? -8.072 -4.781 2.858 1.00 97.62 203 GLN A CA 1
ATOM 1452 C C . GLN A 1 203 ? -7.836 -3.284 2.625 1.00 97.62 203 GLN A C 1
ATOM 1454 O O . GLN A 1 203 ? -6.853 -2.727 3.112 1.00 97.62 203 GLN A O 1
ATOM 1459 N N . MET A 1 204 ? -8.725 -2.625 1.878 1.00 97.88 204 MET A N 1
ATOM 1460 C CA . MET A 1 204 ? -8.591 -1.216 1.535 1.00 97.88 204 MET A CA 1
ATOM 1461 C C . MET A 1 204 ? -9.229 -0.347 2.610 1.00 97.88 204 MET A C 1
ATOM 1463 O O . MET A 1 204 ? -10.417 -0.478 2.916 1.00 97.88 204 MET A O 1
ATOM 1467 N N . TRP A 1 205 ? -8.440 0.583 3.137 1.00 98.62 205 TRP A N 1
ATOM 1468 C CA . TRP A 1 205 ? -8.861 1.536 4.152 1.00 98.62 205 TRP A CA 1
ATOM 1469 C C . TRP A 1 205 ? -8.661 2.958 3.658 1.00 98.62 205 TRP A C 1
ATOM 1471 O O . TRP A 1 205 ? -7.594 3.313 3.167 1.00 98.62 205 TRP A O 1
ATOM 1481 N N . THR A 1 206 ? -9.673 3.799 3.839 1.00 98.50 206 THR A N 1
ATOM 1482 C CA . THR A 1 206 ? -9.570 5.245 3.631 1.00 98.50 206 THR A CA 1
ATOM 1483 C C . THR A 1 206 ? -9.325 5.942 4.964 1.00 98.50 206 THR A C 1
ATOM 1485 O O . THR A 1 206 ? -10.148 5.866 5.878 1.00 98.50 206 THR A O 1
ATOM 1488 N N . VAL A 1 207 ? -8.222 6.677 5.069 1.00 97.81 207 VAL A N 1
ATOM 1489 C CA . VAL A 1 207 ? -7.876 7.495 6.234 1.00 97.81 207 VAL A CA 1
ATOM 1490 C C . VAL A 1 207 ? -8.629 8.827 6.165 1.00 97.81 207 VAL A C 1
ATOM 1492 O O . VAL A 1 207 ? -8.454 9.624 5.239 1.00 97.81 207 VAL A O 1
ATOM 1495 N N . ARG A 1 208 ? -9.464 9.106 7.169 1.00 96.62 208 ARG A N 1
ATOM 1496 C CA . ARG A 1 208 ? -10.185 10.380 7.335 1.00 96.62 208 ARG A CA 1
ATOM 1497 C C . ARG A 1 208 ? -9.959 10.905 8.750 1.00 96.62 208 ARG A C 1
ATOM 1499 O O . ARG A 1 208 ? -10.651 10.506 9.688 1.00 96.62 208 ARG A O 1
ATOM 1506 N N . GLY A 1 209 ? -8.981 11.799 8.907 1.00 94.56 209 GLY A N 1
ATOM 1507 C CA . GLY A 1 209 ? -8.546 12.262 10.228 1.00 94.56 209 GLY A CA 1
ATOM 1508 C C . GLY A 1 209 ? -7.971 11.099 11.041 1.00 94.56 209 GLY A C 1
ATOM 1509 O O . GLY A 1 209 ? -7.016 10.462 10.604 1.00 94.56 209 GLY A O 1
ATOM 1510 N N . SER A 1 210 ? -8.569 10.807 12.196 1.00 95.12 210 SER A N 1
ATOM 1511 C CA . SER A 1 210 ? -8.247 9.631 13.018 1.00 95.12 210 SER A CA 1
ATOM 1512 C C . SER A 1 210 ? -9.074 8.387 12.668 1.00 95.12 210 SER A C 1
ATOM 1514 O O . SER A 1 210 ? -8.853 7.337 13.254 1.00 95.12 210 SER A O 1
ATOM 1516 N N . THR A 1 211 ? -10.025 8.462 11.734 1.00 98.12 211 THR A N 1
ATOM 1517 C CA . THR A 1 211 ? -10.869 7.307 11.380 1.00 98.12 211 THR A CA 1
ATOM 1518 C C . THR A 1 211 ? -10.287 6.526 10.203 1.00 98.12 211 THR A C 1
ATOM 1520 O O . THR A 1 211 ? -9.780 7.121 9.247 1.00 98.12 211 THR A O 1
ATOM 1523 N N . LEU A 1 212 ? -10.395 5.197 10.261 1.00 98.62 212 LEU A N 1
ATOM 1524 C CA . LEU A 1 212 ? -10.124 4.279 9.152 1.00 98.62 212 LEU A CA 1
ATOM 1525 C C . LEU A 1 212 ? -11.459 3.761 8.624 1.00 98.62 212 LEU A C 1
ATOM 1527 O O . LEU A 1 212 ? -12.268 3.263 9.409 1.00 98.62 212 LEU A O 1
ATOM 1531 N N . ARG A 1 213 ? -11.706 3.918 7.319 1.00 98.62 213 ARG A N 1
ATOM 1532 C CA . ARG A 1 213 ? -12.999 3.595 6.706 1.00 98.62 213 ARG A CA 1
ATOM 1533 C C . ARG A 1 213 ? -12.915 2.527 5.628 1.00 98.62 213 ARG A C 1
ATOM 1535 O O . ARG A 1 213 ? -11.982 2.557 4.831 1.00 98.62 213 ARG A O 1
ATOM 1542 N N . THR A 1 214 ? -13.910 1.648 5.583 1.00 98.56 214 THR A N 1
ATOM 1543 C CA . THR A 1 214 ? -14.122 0.693 4.486 1.00 98.56 214 THR A CA 1
ATOM 1544 C C . THR A 1 214 ? -14.569 1.408 3.208 1.00 98.56 214 THR A C 1
ATOM 1546 O O . THR A 1 214 ? -14.821 2.619 3.216 1.00 98.56 214 THR A O 1
ATOM 1549 N N . GLU A 1 215 ? -14.701 0.664 2.110 1.00 96.12 215 GLU A N 1
ATOM 1550 C CA . GLU A 1 215 ? -15.176 1.189 0.825 1.00 96.12 215 GLU A CA 1
ATOM 1551 C C . GLU A 1 215 ? -16.605 1.752 0.917 1.00 96.12 215 GLU A C 1
ATOM 1553 O O . GLU A 1 215 ? -16.860 2.866 0.458 1.00 96.12 215 GLU A O 1
ATOM 1558 N N . SER A 1 216 ? -17.518 1.054 1.600 1.00 97.19 216 SER A N 1
ATOM 1559 C CA . SER A 1 216 ? -18.886 1.531 1.858 1.00 97.19 216 SER A CA 1
ATOM 1560 C C . SER A 1 216 ? -18.966 2.670 2.884 1.00 97.19 216 SER A C 1
ATOM 1562 O O . SER A 1 216 ? -20.031 3.257 3.091 1.00 97.19 216 SER A O 1
ATOM 1564 N N . GLY A 1 217 ? -17.843 3.017 3.521 1.00 97.75 217 GLY A N 1
ATOM 1565 C CA . GLY A 1 217 ? -17.735 4.127 4.461 1.00 97.75 217 GLY A CA 1
ATOM 1566 C C . GLY A 1 217 ? -18.002 3.769 5.924 1.00 97.75 217 GLY A C 1
ATOM 1567 O O . GLY A 1 217 ? -18.204 4.687 6.723 1.00 97.75 217 GLY A O 1
ATOM 1568 N N . LEU A 1 218 ? -17.990 2.484 6.298 1.00 98.81 218 LEU A N 1
ATOM 1569 C CA . LEU A 1 218 ? -18.019 2.048 7.702 1.00 98.81 218 LEU A CA 1
ATOM 1570 C C . LEU A 1 218 ? -16.686 2.358 8.387 1.00 98.81 218 LEU A C 1
ATOM 1572 O O . LEU A 1 218 ? -15.647 2.350 7.741 1.00 98.81 218 LEU A O 1
ATOM 1576 N N . CYS A 1 219 ? -16.702 2.615 9.691 1.00 98.81 219 CYS A N 1
ATOM 1577 C CA . CYS A 1 219 ? -15.521 2.944 10.484 1.00 98.81 219 CYS A CA 1
ATOM 1578 C C . CYS A 1 219 ? -15.001 1.719 11.247 1.00 98.81 219 CYS A C 1
ATOM 1580 O O . CYS A 1 219 ? -15.793 1.004 11.866 1.00 98.81 219 CYS A O 1
ATOM 1582 N N . LEU A 1 220 ? -13.677 1.539 11.272 1.00 98.88 220 LEU A N 1
ATOM 1583 C CA . LEU A 1 220 ? -12.991 0.663 12.226 1.00 98.88 220 LEU A CA 1
ATOM 1584 C C . LEU A 1 220 ? -13.307 1.109 13.658 1.00 98.88 220 LEU A C 1
ATOM 1586 O O . LEU A 1 220 ? -13.107 2.277 13.998 1.00 98.88 220 LEU A O 1
ATOM 1590 N N . SER A 1 221 ? -13.740 0.183 14.506 1.00 98.81 221 SER A N 1
ATOM 1591 C CA . SER A 1 221 ? -14.062 0.432 15.907 1.00 98.81 221 SER A CA 1
ATOM 1592 C C . SER A 1 221 ? -13.595 -0.713 16.790 1.00 98.81 221 SER A C 1
ATOM 1594 O O . SER A 1 221 ? -13.772 -1.873 16.433 1.00 98.81 221 SER A O 1
ATOM 1596 N N . ALA A 1 222 ? -13.112 -0.393 17.986 1.00 98.62 222 ALA A N 1
ATOM 1597 C CA . ALA A 1 222 ? -13.128 -1.361 19.077 1.00 98.62 222 ALA A CA 1
ATOM 1598 C C . ALA A 1 222 ? -14.574 -1.569 19.555 1.00 98.62 222 ALA A C 1
ATOM 1600 O O . ALA A 1 222 ? -15.376 -0.623 19.528 1.00 98.62 222 ALA A O 1
ATOM 1601 N N . THR A 1 223 ? -14.929 -2.787 19.967 1.00 98.56 223 THR A N 1
ATOM 1602 C CA . THR A 1 223 ? -16.287 -3.096 20.453 1.00 98.56 223 THR A CA 1
ATOM 1603 C C . THR A 1 223 ? -16.517 -2.650 21.897 1.00 98.56 223 THR A C 1
ATOM 1605 O O . THR A 1 223 ? -17.662 -2.481 22.310 1.00 98.56 223 THR A O 1
ATOM 1608 N N . ALA A 1 224 ? -15.449 -2.469 22.681 1.00 98.00 224 ALA A N 1
ATOM 1609 C CA . ALA A 1 224 ? -15.511 -2.094 24.091 1.00 98.00 224 ALA A CA 1
ATOM 1610 C C . ALA A 1 224 ? -14.204 -1.438 24.574 1.00 98.00 224 ALA A C 1
ATOM 1612 O O . ALA A 1 224 ? -13.179 -1.491 23.904 1.00 98.00 224 ALA A O 1
ATOM 1613 N N . MET A 1 225 ? -14.237 -0.826 25.763 1.00 97.56 225 MET A N 1
ATOM 1614 C CA . MET A 1 225 ? -13.090 -0.151 26.395 1.00 97.56 225 MET A CA 1
ATOM 1615 C C . MET A 1 225 ? -12.344 -1.072 27.377 1.00 97.56 225 MET A C 1
ATOM 1617 O O . MET A 1 225 ? -12.119 -0.705 28.529 1.00 97.56 225 MET A O 1
ATOM 1621 N N . HIS A 1 226 ? -12.009 -2.293 26.960 1.00 97.50 226 HIS A N 1
ATOM 1622 C CA . HIS A 1 226 ? -11.248 -3.237 27.783 1.00 97.50 226 HIS A CA 1
ATOM 1623 C C . HIS A 1 226 ? -10.222 -4.003 26.948 1.00 97.50 226 HIS A C 1
ATOM 1625 O O . HIS A 1 226 ? -10.335 -4.090 25.729 1.00 97.50 226 HIS A O 1
ATOM 1631 N N . VAL A 1 227 ? -9.230 -4.582 27.624 1.00 98.12 227 VAL A N 1
ATOM 1632 C CA . VAL A 1 227 ? -8.226 -5.446 26.989 1.00 98.12 227 VAL A CA 1
ATOM 1633 C C . VAL A 1 227 ? -8.910 -6.622 26.298 1.00 98.12 227 VAL A C 1
ATOM 1635 O O . VAL A 1 227 ? -9.888 -7.171 26.815 1.00 98.12 227 VAL A O 1
ATOM 1638 N N . SER A 1 228 ? -8.401 -6.982 25.126 1.00 97.69 228 SER A N 1
ATOM 1639 C CA . SER A 1 228 ? -8.924 -8.029 24.251 1.00 97.69 228 SER A CA 1
ATOM 1640 C C . SER A 1 228 ? -10.353 -7.789 23.762 1.00 97.69 228 SER A C 1
ATOM 1642 O O . SER A 1 228 ? -11.046 -8.730 23.373 1.00 97.69 228 SER A O 1
ATOM 1644 N N . ALA A 1 229 ? -10.817 -6.534 23.763 1.00 98.44 229 ALA A N 1
ATOM 1645 C CA . ALA A 1 229 ? -12.008 -6.170 23.009 1.00 98.44 229 ALA A CA 1
ATOM 1646 C C . ALA A 1 229 ? -11.725 -6.380 21.510 1.00 98.44 229 ALA A C 1
ATOM 1648 O O . ALA A 1 229 ? -10.755 -5.808 21.004 1.00 98.44 229 ALA A O 1
ATOM 1649 N N . PRO A 1 230 ? -12.527 -7.190 20.794 1.00 98.62 230 PRO A N 1
ATOM 1650 C CA . PRO A 1 230 ? -12.339 -7.381 19.365 1.00 98.62 230 PRO A CA 1
ATOM 1651 C C . PRO A 1 230 ? -12.609 -6.087 18.596 1.00 98.62 230 PRO A C 1
ATOM 1653 O O . PRO A 1 230 ? -13.278 -5.162 19.071 1.00 98.62 230 PRO A O 1
ATOM 1656 N N . LEU A 1 231 ? -12.095 -6.043 17.374 1.00 98.81 231 LEU A N 1
ATOM 1657 C CA . LEU A 1 231 ? -12.310 -4.937 16.453 1.00 98.81 231 LEU A CA 1
ATOM 1658 C C . LEU A 1 231 ? -13.366 -5.301 15.406 1.00 98.81 231 LEU A C 1
ATOM 1660 O O . LEU A 1 231 ? -13.420 -6.428 14.910 1.00 98.81 231 LEU A O 1
ATOM 1664 N N . GLU A 1 232 ? -14.188 -4.328 15.033 1.00 98.81 232 GLU A N 1
ATOM 1665 C CA . GLU A 1 232 ? -15.232 -4.469 14.019 1.00 98.81 232 GLU A CA 1
ATOM 1666 C C . GLU A 1 232 ? -15.299 -3.250 13.095 1.00 98.81 232 GLU A C 1
ATOM 1668 O O . GLU A 1 232 ? -14.761 -2.181 13.395 1.00 98.81 232 GLU A O 1
ATOM 1673 N N . VAL A 1 233 ? -16.007 -3.389 11.976 1.00 98.88 233 VAL A N 1
ATOM 1674 C CA . VAL A 1 233 ? -16.445 -2.250 11.162 1.00 98.88 233 VAL A CA 1
ATOM 1675 C C . VAL A 1 233 ? -17.918 -1.955 11.421 1.00 98.88 233 VAL A C 1
ATOM 1677 O O . VAL A 1 233 ? -18.777 -2.837 11.380 1.00 98.88 233 VAL A O 1
ATOM 1680 N N . ARG A 1 234 ? -18.247 -0.693 11.698 1.00 98.62 234 ARG A N 1
ATOM 1681 C CA . ARG A 1 234 ? -19.619 -0.269 12.023 1.00 98.62 234 ARG A CA 1
ATOM 1682 C C . ARG A 1 234 ? -19.912 1.139 11.521 1.00 98.62 234 ARG A C 1
ATOM 1684 O O . ARG A 1 234 ? -19.019 1.844 11.061 1.00 98.62 234 ARG A O 1
ATOM 1691 N N . THR A 1 235 ? -21.176 1.559 11.575 1.00 98.62 235 THR A N 1
ATOM 1692 C CA . THR A 1 235 ? -21.572 2.910 11.142 1.00 98.62 235 THR A CA 1
ATOM 1693 C C . THR A 1 235 ? -20.753 3.968 11.881 1.00 98.62 235 THR A C 1
ATOM 1695 O O . THR A 1 235 ? -20.665 3.930 13.107 1.00 98.62 235 THR A O 1
ATOM 1698 N N . CYS A 1 236 ? -20.166 4.908 11.139 1.00 98.56 236 CYS A N 1
ATOM 1699 C CA . CYS A 1 236 ? -19.434 6.023 11.727 1.00 98.56 236 CYS A CA 1
ATOM 1700 C C . CYS A 1 236 ? -20.380 6.912 12.550 1.00 98.56 236 CYS A C 1
ATOM 1702 O O . CYS A 1 236 ? -21.356 7.429 12.006 1.00 98.56 236 CYS A O 1
ATOM 1704 N N . ASP A 1 237 ? -20.091 7.102 13.835 1.00 97.50 237 ASP A N 1
ATOM 1705 C CA . ASP A 1 237 ? -20.979 7.777 14.794 1.00 97.50 237 ASP A CA 1
ATOM 1706 C C . ASP A 1 237 ? -20.255 8.772 15.711 1.00 97.50 237 ASP A C 1
ATOM 1708 O O . ASP A 1 237 ? -20.799 9.191 16.728 1.00 97.50 237 ASP A O 1
ATOM 1712 N N . LEU A 1 238 ? -19.030 9.165 15.343 1.00 94.69 238 LEU A N 1
ATOM 1713 C CA . LEU A 1 238 ? -18.165 10.071 16.112 1.00 94.69 238 LEU A CA 1
ATOM 1714 C C . LEU A 1 238 ? -17.745 9.525 17.487 1.00 94.69 238 LEU A C 1
ATOM 1716 O O . LEU A 1 238 ? -17.152 10.261 18.276 1.00 94.69 238 LEU A O 1
ATOM 1720 N N . SER A 1 239 ? -18.006 8.247 17.777 1.00 97.88 239 SER A N 1
ATOM 1721 C CA . SER A 1 239 ? -17.507 7.605 18.987 1.00 97.88 239 SER A CA 1
ATOM 1722 C C . SER A 1 239 ? -15.984 7.658 19.042 1.00 97.88 239 SER A C 1
ATOM 1724 O O . SER A 1 239 ? -15.293 7.423 18.047 1.00 97.88 239 SER A O 1
ATOM 1726 N N . THR A 1 240 ? -15.442 7.882 20.236 1.00 98.31 240 THR A N 1
ATOM 1727 C CA . THR A 1 240 ? -13.996 7.820 20.473 1.00 98.31 240 THR A CA 1
ATOM 1728 C C . THR A 1 240 ? -13.432 6.418 20.226 1.00 98.31 240 THR A C 1
ATOM 1730 O O . THR A 1 240 ? -12.263 6.303 19.869 1.00 98.31 240 THR A O 1
ATOM 1733 N N . LEU A 1 241 ? -14.263 5.367 20.287 1.00 98.50 241 LEU A N 1
ATOM 1734 C CA . LEU A 1 241 ? -13.886 4.001 19.898 1.00 98.50 241 LEU A CA 1
ATOM 1735 C C . LEU A 1 241 ? -13.598 3.844 18.396 1.00 98.50 241 LEU A C 1
ATOM 1737 O O . LEU A 1 241 ? -13.038 2.823 18.006 1.00 98.50 241 LEU A O 1
ATOM 1741 N N . GLN A 1 242 ? -13.950 4.829 17.561 1.00 98.69 242 GLN A N 1
ATOM 1742 C CA . GLN A 1 242 ? -13.637 4.868 16.124 1.00 98.69 242 GLN A CA 1
ATOM 1743 C C . GLN A 1 242 ? -12.416 5.737 15.790 1.00 98.69 242 GLN A C 1
ATOM 1745 O O . GLN A 1 242 ? -12.036 5.854 14.621 1.00 98.69 242 GLN A O 1
ATOM 1750 N N . GLY A 1 243 ? -11.822 6.389 16.792 1.00 98.44 243 GLY A N 1
ATOM 1751 C CA . GLY A 1 243 ? -10.629 7.209 16.627 1.00 98.44 243 GLY A CA 1
ATOM 1752 C C . GLY A 1 243 ? -9.364 6.382 16.822 1.00 98.44 243 GLY A C 1
ATOM 1753 O O . GLY A 1 243 ? -9.164 5.823 17.892 1.00 98.44 243 GLY A O 1
ATOM 1754 N N . TRP A 1 244 ? -8.494 6.360 15.817 1.00 98.44 244 TRP A N 1
ATOM 1755 C CA . TRP A 1 244 ? -7.214 5.655 15.805 1.00 98.44 244 TRP A CA 1
ATOM 1756 C C . TRP A 1 244 ? -6.079 6.654 15.602 1.00 98.44 244 TRP A C 1
ATOM 1758 O O . TRP A 1 244 ? -5.839 7.182 14.510 1.00 98.44 244 TRP A O 1
ATOM 1768 N N . GLU A 1 245 ? -5.403 6.964 16.697 1.00 97.75 245 GLU A N 1
ATOM 1769 C CA . GLU A 1 245 ? -4.324 7.935 16.752 1.00 97.75 245 GLU A CA 1
ATOM 1770 C C . GLU A 1 245 ? -2.997 7.231 16.489 1.00 97.75 245 GLU A C 1
ATOM 1772 O O . GLU A 1 245 ? -2.610 6.334 17.236 1.00 97.75 245 GLU A O 1
ATOM 1777 N N . LEU A 1 246 ? -2.278 7.662 15.453 1.00 96.06 246 LEU A N 1
ATOM 1778 C CA . LEU A 1 246 ? -0.908 7.207 15.240 1.00 96.06 246 LEU A CA 1
ATOM 1779 C C . LEU A 1 246 ? -0.012 7.786 16.342 1.00 96.06 246 LEU A C 1
ATOM 1781 O O . LEU A 1 246 ? 0.022 9.004 16.550 1.00 96.06 246 LEU A O 1
ATOM 1785 N N . ARG A 1 247 ? 0.687 6.914 17.062 1.00 96.06 247 ARG A N 1
ATOM 1786 C CA . ARG A 1 247 ? 1.611 7.245 18.152 1.00 96.06 247 ARG A CA 1
ATOM 1787 C C . ARG A 1 247 ? 3.026 6.775 17.799 1.00 96.06 247 ARG A C 1
ATOM 1789 O O . ARG A 1 247 ? 3.294 6.337 16.685 1.00 96.06 247 ARG A O 1
ATOM 1796 N N . SER A 1 248 ? 3.959 6.936 18.737 1.00 90.75 248 SER A N 1
ATOM 1797 C CA . SER A 1 248 ? 5.334 6.450 18.582 1.00 90.75 248 SER A CA 1
ATOM 1798 C C . SER A 1 248 ? 5.373 4.944 18.301 1.00 90.75 248 SER A C 1
ATOM 1800 O O . SER A 1 248 ? 4.479 4.211 18.730 1.00 90.75 248 SER A O 1
ATOM 1802 N N . GLY A 1 249 ? 6.428 4.490 17.618 1.00 89.00 249 GLY A N 1
ATOM 1803 C CA . GLY A 1 249 ? 6.587 3.078 17.248 1.00 89.00 249 GLY A CA 1
ATOM 1804 C C . GLY A 1 249 ? 5.508 2.578 16.286 1.00 89.00 249 GLY A C 1
ATOM 1805 O O . GLY A 1 249 ? 5.165 1.404 16.330 1.00 89.00 249 GLY A O 1
ATOM 1806 N N . ASP A 1 250 ? 4.925 3.486 15.495 1.00 95.62 250 ASP A N 1
ATOM 1807 C CA . ASP A 1 250 ? 3.878 3.204 14.507 1.00 95.62 250 ASP A CA 1
ATOM 1808 C C . ASP A 1 250 ? 2.632 2.524 15.093 1.00 95.62 250 ASP A C 1
ATOM 1810 O O . ASP A 1 250 ? 1.890 1.826 14.407 1.00 95.62 250 ASP A O 1
ATOM 1814 N N . THR A 1 251 ? 2.371 2.740 16.383 1.00 97.56 251 THR A N 1
ATOM 1815 C CA . THR A 1 251 ? 1.197 2.174 17.052 1.00 97.56 251 THR A CA 1
ATOM 1816 C C . THR A 1 251 ? -0.066 2.967 16.724 1.00 97.56 251 THR A C 1
ATOM 1818 O O . THR A 1 251 ? -0.056 4.200 16.681 1.00 97.56 251 THR A O 1
ATOM 1821 N N . LEU A 1 252 ? -1.184 2.265 16.520 1.00 98.38 252 LEU A N 1
ATOM 1822 C CA . LEU A 1 252 ? -2.508 2.873 16.374 1.00 98.38 252 LEU A CA 1
ATOM 1823 C C . LEU A 1 252 ? -3.262 2.750 17.694 1.00 98.38 252 LEU A C 1
ATOM 1825 O O . LEU A 1 252 ? -3.836 1.707 18.001 1.00 98.38 252 LEU A O 1
ATOM 1829 N N . ARG A 1 253 ? -3.256 3.826 18.481 1.00 98.56 253 ARG A N 1
ATOM 1830 C CA . ARG A 1 253 ? -3.953 3.886 19.766 1.00 98.56 253 ARG A CA 1
ATOM 1831 C C . ARG A 1 253 ? -5.410 4.283 19.562 1.00 98.56 253 ARG A C 1
ATOM 1833 O O . ARG A 1 253 ? -5.692 5.335 18.987 1.00 98.56 253 ARG A O 1
ATOM 1840 N N . ASN A 1 254 ? -6.329 3.482 20.077 1.00 98.69 254 ASN A N 1
ATOM 1841 C CA . ASN A 1 254 ? -7.741 3.812 20.120 1.00 98.69 254 ASN A CA 1
ATOM 1842 C C . ASN A 1 254 ? -7.983 4.987 21.087 1.00 98.69 254 ASN A C 1
ATOM 1844 O O . ASN A 1 254 ? -7.560 4.960 22.246 1.00 98.69 254 ASN A O 1
ATOM 1848 N N . ALA A 1 255 ? -8.660 6.037 20.628 1.00 98.44 255 ALA A N 1
ATOM 1849 C CA . ALA A 1 255 ? -8.888 7.252 21.407 1.00 98.44 255 ALA A CA 1
ATOM 1850 C C . ALA A 1 255 ? -9.863 7.036 22.579 1.00 98.44 255 ALA A C 1
ATOM 1852 O O . ALA A 1 255 ? -9.795 7.763 23.569 1.00 98.44 255 ALA A O 1
ATOM 1853 N N . GLY A 1 256 ? -10.766 6.057 22.472 1.00 98.12 256 GLY A N 1
ATOM 1854 C CA . GLY A 1 256 ? -11.763 5.737 23.491 1.00 98.12 256 GLY A CA 1
ATOM 1855 C C . GLY A 1 256 ? -11.230 4.827 24.593 1.00 98.12 256 GLY A C 1
ATOM 1856 O O . GLY A 1 256 ? -11.353 5.166 25.766 1.00 98.12 256 GLY A O 1
ATOM 1857 N N . SER A 1 257 ? -10.637 3.688 24.228 1.00 98.25 257 SER A N 1
ATOM 1858 C CA . SER A 1 257 ? -10.107 2.714 25.199 1.00 98.25 257 SER A CA 1
ATOM 1859 C C . SER A 1 257 ? -8.719 3.094 25.723 1.00 98.25 257 SER A C 1
ATOM 1861 O O . SER A 1 257 ? -8.331 2.712 26.825 1.00 98.25 257 SER A O 1
ATOM 1863 N N . GLY A 1 258 ? -7.954 3.852 24.937 1.00 98.31 258 GLY A N 1
ATOM 1864 C CA . GLY A 1 258 ? -6.555 4.147 25.210 1.00 98.31 258 GLY A CA 1
ATOM 1865 C C . GLY A 1 258 ? -5.595 2.977 24.984 1.00 98.31 258 GLY A C 1
ATOM 1866 O O . GLY A 1 258 ? -4.412 3.126 25.302 1.00 98.31 258 GLY A O 1
ATOM 1867 N N . LEU A 1 259 ? -6.098 1.866 24.440 1.00 98.62 259 LEU A N 1
ATOM 1868 C CA . LEU A 1 259 ? -5.368 0.657 24.064 1.00 98.62 259 LEU A CA 1
ATOM 1869 C C . LEU A 1 259 ? -4.890 0.749 22.609 1.00 98.62 259 LEU A C 1
ATOM 1871 O O . LEU A 1 259 ? -5.289 1.650 21.871 1.00 98.62 259 LEU A O 1
ATOM 1875 N N . CYS A 1 260 ? -3.999 -0.148 22.207 1.00 98.56 260 CYS A N 1
ATOM 1876 C CA . CYS A 1 260 ? -3.418 -0.185 20.873 1.00 98.56 260 CYS A CA 1
ATOM 1877 C C . CYS A 1 260 ? -3.987 -1.340 20.048 1.00 98.56 260 CYS A C 1
ATOM 1879 O O . CYS A 1 260 ? -4.169 -2.441 20.568 1.00 98.56 260 CYS A O 1
ATOM 1881 N N . LEU A 1 261 ? -4.189 -1.078 18.752 1.00 98.69 261 LEU A N 1
ATOM 1882 C CA . LEU A 1 261 ? -4.530 -2.085 17.752 1.00 98.69 261 LEU A CA 1
ATOM 1883 C C . LEU A 1 261 ? -3.462 -3.178 17.770 1.00 98.69 261 LEU A C 1
ATOM 1885 O O . LEU A 1 261 ? -2.283 -2.904 17.524 1.00 98.69 261 LEU A O 1
ATOM 1889 N N . SER A 1 262 ? -3.867 -4.407 18.055 1.00 98.56 262 SER A N 1
ATOM 1890 C CA . SER A 1 262 ? -2.960 -5.503 18.362 1.00 98.56 262 SER A CA 1
ATOM 1891 C C . SER A 1 262 ? -3.293 -6.759 17.570 1.00 98.56 262 SER A C 1
ATOM 1893 O O . SER A 1 262 ? -4.446 -7.056 17.257 1.00 98.56 262 SER A O 1
ATOM 1895 N N . ILE A 1 263 ? -2.239 -7.505 17.244 1.00 98.56 263 ILE A N 1
ATOM 1896 C CA . ILE A 1 263 ? -2.321 -8.877 16.755 1.00 98.56 263 ILE A CA 1
ATOM 1897 C C . ILE A 1 263 ? -2.143 -9.811 17.961 1.00 98.56 263 ILE A C 1
ATOM 1899 O O . ILE A 1 263 ? -1.026 -9.888 18.499 1.00 98.56 263 ILE A O 1
ATOM 1903 N N . PRO A 1 264 ? -3.200 -10.529 18.394 1.00 97.81 264 PRO A N 1
ATOM 1904 C CA . PRO A 1 264 ? -3.134 -11.423 19.545 1.00 97.81 264 PRO A CA 1
ATOM 1905 C C . PRO A 1 264 ? -1.995 -12.441 19.439 1.00 97.81 264 PRO A C 1
ATOM 1907 O O . PRO A 1 264 ? -1.864 -13.162 18.446 1.00 97.81 264 PRO A O 1
ATOM 1910 N N . GLY A 1 265 ? -1.154 -12.493 20.476 1.00 95.56 265 GLY A N 1
ATOM 1911 C CA . GLY A 1 265 ? -0.037 -13.438 20.571 1.00 95.56 265 GLY A CA 1
ATOM 1912 C C . GLY A 1 265 ? 1.018 -13.310 19.466 1.00 95.56 265 GLY A C 1
ATOM 1913 O O . GLY A 1 265 ? 1.757 -14.266 19.243 1.00 95.56 265 GLY A O 1
ATOM 1914 N N . SER A 1 266 ? 1.072 -12.178 18.752 1.00 95.88 266 SER A N 1
ATOM 1915 C CA . SER A 1 266 ? 1.964 -11.971 17.597 1.00 95.88 266 SER A CA 1
ATOM 1916 C C . SER A 1 266 ? 1.794 -13.023 16.492 1.00 95.88 266 SER A C 1
ATOM 1918 O O . SER A 1 266 ? 2.739 -13.336 15.768 1.00 95.88 266 SER A O 1
ATOM 1920 N N . SER A 1 267 ? 0.596 -13.600 16.377 1.00 96.75 267 SER A N 1
ATOM 1921 C CA . SER A 1 267 ? 0.287 -14.623 15.380 1.00 96.75 267 SER A CA 1
ATOM 1922 C C . SER A 1 267 ? 0.364 -14.060 13.958 1.00 96.75 267 SER A C 1
ATOM 1924 O O . SER A 1 267 ? -0.083 -12.954 13.688 1.00 96.75 267 SER A O 1
ATOM 1926 N N . THR A 1 268 ? 0.891 -14.846 13.023 1.00 94.75 268 THR A N 1
ATOM 1927 C CA . THR A 1 268 ? 0.935 -14.517 11.587 1.00 94.75 268 THR A CA 1
ATOM 1928 C C . THR A 1 268 ? -0.110 -15.292 10.782 1.00 94.75 268 THR A C 1
ATOM 1930 O O . THR A 1 268 ? -0.022 -15.377 9.560 1.00 94.75 268 THR A O 1
ATOM 1933 N N . VAL A 1 269 ? -1.090 -15.902 11.458 1.00 97.00 269 VAL A N 1
ATOM 1934 C CA . VAL A 1 269 ? -2.121 -16.732 10.823 1.00 97.00 269 VAL A CA 1
ATOM 1935 C C . VAL A 1 269 ? -3.217 -15.842 10.216 1.00 97.00 269 VAL A C 1
ATOM 1937 O O . VAL A 1 269 ? -3.891 -15.127 10.964 1.00 97.00 269 VAL A O 1
ATOM 1940 N N . PRO A 1 270 ? -3.454 -15.903 8.890 1.00 97.31 270 PRO A N 1
ATOM 1941 C CA . PRO A 1 270 ? -4.555 -15.184 8.255 1.00 97.31 270 PRO A CA 1
ATOM 1942 C C . PRO A 1 270 ? -5.916 -15.630 8.801 1.00 97.31 270 PRO A C 1
ATOM 1944 O O . PRO A 1 270 ? -6.122 -16.802 9.119 1.00 97.31 270 PRO A O 1
ATOM 1947 N N . GLY A 1 271 ? -6.857 -14.698 8.913 1.00 97.62 271 GLY A N 1
ATOM 1948 C CA . GLY A 1 271 ? -8.176 -14.924 9.503 1.00 97.62 271 GLY A CA 1
ATOM 1949 C C . GLY A 1 271 ? -8.264 -14.647 11.006 1.00 97.62 271 GLY A C 1
ATOM 1950 O O . GLY A 1 271 ? -9.375 -14.607 11.533 1.00 97.62 271 GLY A O 1
ATOM 1951 N N . LEU A 1 272 ? -7.139 -14.426 11.697 1.00 98.56 272 LEU A N 1
ATOM 1952 C CA . LEU A 1 272 ? -7.127 -14.081 13.121 1.00 98.56 272 LEU A CA 1
ATOM 1953 C C . LEU A 1 272 ? -7.873 -12.765 13.371 1.00 98.56 272 LEU A C 1
ATOM 1955 O O . LEU A 1 272 ? -7.536 -11.751 12.767 1.00 98.56 272 LEU A O 1
ATOM 1959 N N . VAL A 1 273 ? -8.835 -12.764 14.294 1.00 98.62 273 VAL A N 1
ATOM 1960 C CA . VAL A 1 273 ? -9.523 -11.541 14.741 1.00 98.62 273 VAL A CA 1
ATOM 1961 C C . VAL A 1 273 ? -8.559 -10.683 15.558 1.00 98.62 273 VAL A C 1
ATOM 1963 O O . VAL A 1 273 ? -7.892 -11.189 16.458 1.00 98.62 273 VAL A O 1
ATOM 1966 N N . LEU A 1 274 ? -8.490 -9.395 15.232 1.00 98.75 274 LEU A N 1
ATOM 1967 C CA . LEU A 1 274 ? -7.635 -8.432 15.923 1.00 98.75 274 LEU A CA 1
ATOM 1968 C C . LEU A 1 274 ? -8.348 -7.823 17.129 1.00 98.75 274 LEU A C 1
ATOM 1970 O O . LEU A 1 274 ? -9.583 -7.777 17.173 1.00 98.75 274 LEU A O 1
ATOM 1974 N N . ASP A 1 275 ? -7.565 -7.339 18.088 1.00 98.44 275 ASP A N 1
ATOM 1975 C CA . ASP A 1 275 ? -8.067 -6.798 19.345 1.00 98.44 275 ASP A CA 1
ATOM 1976 C C . ASP A 1 275 ? -7.370 -5.500 19.772 1.00 98.44 275 ASP A C 1
ATOM 1978 O O . ASP A 1 275 ? -6.418 -5.025 19.149 1.00 98.44 275 ASP A O 1
ATOM 1982 N N . ASP A 1 276 ? -7.898 -4.910 20.841 1.00 96.94 276 ASP A N 1
ATOM 1983 C CA . ASP A 1 276 ? -7.239 -3.864 21.615 1.00 96.94 276 ASP A CA 1
ATOM 1984 C C . ASP A 1 276 ? -6.391 -4.490 22.738 1.00 96.94 276 ASP A C 1
ATOM 1986 O O . ASP A 1 276 ? -6.890 -5.272 23.551 1.00 96.94 276 ASP A O 1
ATOM 1990 N N . ALA A 1 277 ? -5.129 -4.081 22.862 1.00 98.12 277 ALA A N 1
ATOM 1991 C CA . ALA A 1 277 ? -4.233 -4.521 23.937 1.00 98.12 277 ALA A CA 1
ATOM 1992 C C . ALA A 1 277 ? -3.456 -3.344 24.560 1.00 98.12 277 ALA A C 1
ATOM 1994 O O . ALA A 1 277 ? -3.389 -2.264 23.964 1.00 98.12 277 ALA A O 1
ATOM 1995 N N . PRO A 1 278 ? -2.867 -3.497 25.764 1.00 98.06 278 PRO A N 1
ATOM 1996 C CA . PRO A 1 278 ? -1.978 -2.483 26.325 1.00 98.06 278 PRO A CA 1
ATOM 1997 C C . PRO A 1 278 ? -0.891 -2.084 25.323 1.00 98.06 278 PRO A C 1
ATOM 1999 O O . PRO A 1 278 ? -0.323 -2.934 24.647 1.00 98.06 278 PRO A O 1
ATOM 2002 N N . CYS A 1 279 ? -0.621 -0.786 25.203 1.00 97.81 279 CYS A N 1
ATOM 2003 C CA . CYS A 1 279 ? 0.369 -0.282 24.257 1.00 97.81 279 CYS A CA 1
ATOM 2004 C C . CYS A 1 279 ? 1.793 -0.598 24.740 1.00 97.81 279 CYS A C 1
ATOM 2006 O O . CYS A 1 279 ? 2.238 -0.046 25.746 1.00 97.81 279 CYS A O 1
ATOM 2008 N N . GLU A 1 280 ? 2.514 -1.440 24.001 1.00 95.12 280 GLU A N 1
ATOM 2009 C CA . GLU A 1 280 ? 3.833 -1.970 24.383 1.00 95.12 280 GLU A CA 1
ATOM 2010 C C . GLU A 1 280 ? 4.957 -1.586 23.404 1.00 95.12 280 GLU A C 1
ATOM 2012 O O . GLU A 1 280 ? 6.109 -1.952 23.618 1.00 95.12 280 GLU A O 1
ATOM 2017 N N . LEU A 1 281 ? 4.650 -0.832 22.336 1.00 93.25 281 LEU A N 1
ATOM 2018 C CA . LEU A 1 281 ? 5.590 -0.505 21.244 1.00 93.25 281 LEU A CA 1
ATOM 2019 C C . LEU A 1 281 ? 6.205 -1.759 20.586 1.00 93.25 281 LEU A C 1
ATOM 2021 O O . LEU A 1 281 ? 7.324 -1.728 20.074 1.00 93.25 281 LEU A O 1
ATOM 2025 N N . ALA A 1 282 ? 5.469 -2.871 20.620 1.00 94.31 282 ALA A N 1
ATOM 2026 C CA . ALA A 1 282 ? 5.877 -4.149 20.060 1.00 94.31 282 ALA A CA 1
ATOM 2027 C C . ALA A 1 282 ? 5.531 -4.255 18.564 1.00 94.31 282 ALA A C 1
ATOM 2029 O O . ALA A 1 282 ? 4.612 -3.604 18.066 1.00 94.31 282 ALA A O 1
ATOM 2030 N N . GLN A 1 283 ? 6.243 -5.123 17.838 1.00 95.62 283 GLN A N 1
ATOM 2031 C CA . GLN A 1 283 ? 6.076 -5.295 16.386 1.00 95.62 283 GLN A CA 1
ATOM 2032 C C . GLN A 1 283 ? 4.649 -5.714 15.988 1.00 95.62 283 GLN A C 1
ATOM 2034 O O . GLN A 1 283 ? 4.148 -5.297 14.948 1.00 95.62 283 GLN A O 1
ATOM 2039 N N . ASN A 1 284 ? 3.966 -6.495 16.829 1.00 97.06 284 ASN A N 1
ATOM 2040 C CA . ASN A 1 284 ? 2.580 -6.927 16.622 1.00 97.06 284 ASN A CA 1
ATOM 2041 C C . ASN A 1 284 ? 1.538 -5.817 16.880 1.00 97.06 284 ASN A C 1
ATOM 2043 O O . ASN A 1 284 ? 0.341 -6.067 16.754 1.00 97.06 284 ASN A O 1
ATOM 2047 N N . GLN A 1 285 ? 1.982 -4.611 17.245 1.00 98.00 285 GLN A N 1
ATOM 2048 C CA . GLN A 1 285 ? 1.162 -3.408 17.415 1.00 98.00 285 GLN A CA 1
ATOM 2049 C C . GLN A 1 285 ? 1.600 -2.258 16.497 1.00 98.00 285 GLN A C 1
ATOM 2051 O O . GLN A 1 285 ? 1.030 -1.170 16.574 1.00 98.00 285 GLN A O 1
ATOM 2056 N N . ALA A 1 286 ? 2.607 -2.475 15.648 1.00 98.06 286 ALA A N 1
ATOM 2057 C CA . ALA A 1 286 ? 3.089 -1.485 14.696 1.00 98.06 286 ALA A CA 1
ATOM 2058 C C . ALA A 1 286 ? 2.355 -1.631 13.355 1.00 98.06 286 ALA A C 1
ATOM 2060 O O . ALA A 1 286 ? 2.318 -2.715 12.759 1.00 98.06 286 ALA A O 1
ATOM 2061 N N . TRP A 1 287 ? 1.780 -0.523 12.888 1.00 98.31 287 TRP A N 1
ATOM 2062 C CA . TRP A 1 287 ? 0.903 -0.442 11.725 1.00 98.31 287 TRP A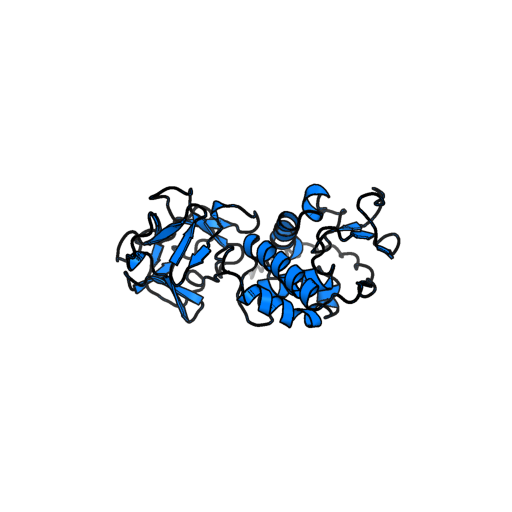 CA 1
ATOM 2063 C C . TRP A 1 287 ? 1.217 0.793 10.886 1.00 98.31 287 TRP A C 1
ATOM 2065 O O . TRP A 1 287 ? 1.110 1.934 11.340 1.00 98.31 287 TRP A O 1
ATOM 2075 N N . PHE A 1 288 ? 1.517 0.573 9.613 1.00 97.81 288 PHE A N 1
ATOM 2076 C CA . PHE A 1 288 ? 1.779 1.639 8.656 1.00 97.81 288 PHE A CA 1
ATOM 2077 C C . PHE A 1 288 ? 0.506 1.932 7.869 1.00 97.81 288 PHE A C 1
ATOM 2079 O O . PHE A 1 288 ? -0.026 1.067 7.172 1.00 97.81 288 PHE A O 1
ATOM 2086 N N . ARG A 1 289 ? -0.000 3.158 8.012 1.00 95.75 289 ARG A N 1
ATOM 2087 C CA . ARG A 1 289 ? -1.127 3.663 7.217 1.00 95.75 289 ARG A CA 1
ATOM 2088 C C . ARG A 1 289 ? -0.647 4.045 5.810 1.00 95.75 289 ARG A C 1
ATOM 2090 O O . ARG A 1 289 ? 0.528 4.396 5.678 1.00 95.75 289 ARG A O 1
ATOM 2097 N N . PRO A 1 290 ? -1.534 4.007 4.800 1.00 92.19 290 PRO A N 1
ATOM 2098 C CA . PRO A 1 290 ? -1.204 4.472 3.458 1.00 92.19 290 PRO A CA 1
ATOM 2099 C C . PRO A 1 290 ? -0.766 5.938 3.485 1.00 92.19 290 PRO A C 1
ATOM 2101 O O . PRO A 1 290 ? -1.422 6.746 4.188 1.00 92.19 290 PRO A O 1
#

Radius of gyration: 21.25 Å; chains: 1; bounding box: 56×59×59 Å

Sequence (290 aa):
PADAVHPAGAAGGLAARRAATSRPAAGHVRMSPASLAEAAASCASWASNAGFANNGYLGGSLTTAVAVALAESGCDQAACWDGTTGRSCTQSTEDAGDLVDRGAWQLGNKGSSAVSDSCAYRGQCSADVAYTAFSLYGTYFDWWPRYRSDNYASYLWPAQQAVNALRQGTVTSALIGSCLAYQSDQRGALVKLENCGTGAANQMWTVRGSTLRTESGLCLSATAMHVSAPLEVRTCDLSTLQGWELRSGDTLRNAGSGLCLSIPGSSTVPGLVLDDAPCELAQNQAWFRP

Secondary structure (DSSP, 8-state):
-----PPP--------PPPPP-----------HHHHHHHHHHHHHHHHHHT----STTTSHHHHHHHHHHHHHSS-TT-EEETTTTEE--GGG--TTS-EEETTTTEESSSTTPPPHHHHTSHHHHHHHIIIIISTTTT--TTSHHHHTTGGGGGHHHHHHHHHT--EE--EESSTTEEEEESSSSTTEEEEEEESSS--GGG-EEEETTEEE-TT-PEEEESSSSTTPBEEEE-----GGG-EEE-GGGBEEETTT--EEE-GGG---TTPBPEEE-----GGGBEE--